Protein AF-F5Y9A4-F1 (afdb_monomer_lite)

Foldseek 3Di:
DDDDPDDPVVVVVVVVVVVVVVVVVVVVCCVPQVVLLVVLVVVVVVLLVVCPDPLLVVLLVLLVCCCCPVVVVPLVCLLVSLLVQCCVLPVVLDDDPPPPDDPPDDRPPRPVSPGNVNSLVSVLVSLLVLLCQAPVDDPNRDDLVVCLVSDALVVLSSLSSSLSSLVSVVVVVVVPDDDDDPPDPPDPVSSSVSSVVVSVSRNPSD

Sequence (206 aa):
MGNMCYINVNALKNIFEILALIVSIAALIIACCIPHRVMVNQIYADLLSQYRSTEMGAAIFSVFQFYVNECKRNPALIAEKYKKRYKEEIKDKLPKSDAEENCGNEYQEINFQNTLHFKRRLIEQWYFHLATLRYDYKFMNLRARKLKEDFTYVESRLLLIIYYMGLAAKGLFEDSGDIDPPIDCGDTNGIEQKIYKLYEESVNWE

Radius of gyration: 27.24 Å; chains: 1; bounding box: 56×38×111 Å

Structure (mmCIF, N/CA/C/O backbone):
data_AF-F5Y9A4-F1
#
_entry.id   AF-F5Y9A4-F1
#
loop_
_atom_site.group_PDB
_atom_site.id
_atom_site.type_symbol
_atom_site.label_atom_id
_atom_site.label_alt_id
_atom_site.label_comp_id
_atom_site.label_asym_id
_atom_site.label_entity_id
_atom_site.label_seq_id
_atom_site.pdbx_PDB_ins_code
_atom_site.Cartn_x
_atom_site.Cartn_y
_atom_site.Cartn_z
_atom_site.occupancy
_atom_site.B_iso_or_equiv
_atom_site.auth_seq_id
_atom_site.auth_comp_id
_atom_site.auth_asym_id
_atom_site.auth_atom_id
_atom_site.pdbx_PDB_model_num
ATOM 1 N N . MET A 1 1 ? 35.178 -3.060 -72.179 1.00 40.28 1 MET A N 1
ATOM 2 C CA . MET A 1 1 ? 34.977 -1.678 -71.694 1.00 40.28 1 MET A CA 1
ATOM 3 C C . MET A 1 1 ? 34.180 -1.763 -70.407 1.00 40.28 1 MET A C 1
ATOM 5 O O . MET A 1 1 ? 33.033 -2.183 -70.448 1.00 40.28 1 MET A O 1
ATOM 9 N N . GLY A 1 2 ? 34.831 -1.537 -69.265 1.00 45.88 2 GLY A N 1
ATOM 10 C CA . GLY A 1 2 ? 34.201 -1.676 -67.952 1.00 45.88 2 GLY A CA 1
ATOM 11 C C . GLY A 1 2 ? 33.399 -0.427 -67.604 1.00 45.88 2 GLY A C 1
ATOM 12 O O . GLY A 1 2 ? 33.967 0.660 -67.543 1.00 45.88 2 GLY A O 1
ATOM 13 N N . ASN A 1 3 ? 32.096 -0.586 -67.374 1.00 44.09 3 ASN A N 1
ATOM 14 C CA . ASN A 1 3 ? 31.252 0.460 -66.805 1.00 44.09 3 ASN A CA 1
ATOM 15 C C . ASN A 1 3 ? 31.627 0.640 -65.331 1.00 44.09 3 ASN A C 1
ATOM 17 O O . ASN A 1 3 ? 31.211 -0.136 -64.473 1.00 44.09 3 ASN A O 1
ATOM 21 N N . MET A 1 4 ? 32.450 1.647 -65.044 1.00 50.81 4 MET A N 1
ATOM 22 C CA . MET A 1 4 ? 32.781 2.030 -63.678 1.00 50.81 4 MET A CA 1
ATOM 23 C C . MET A 1 4 ? 31.607 2.849 -63.124 1.00 50.81 4 MET A C 1
ATOM 25 O O . MET A 1 4 ? 31.356 3.978 -63.543 1.00 50.81 4 MET A O 1
ATOM 29 N N . CYS A 1 5 ? 30.831 2.231 -62.236 1.00 55.59 5 CYS A N 1
ATOM 30 C CA . CYS A 1 5 ? 29.685 2.850 -61.584 1.00 55.59 5 CYS A CA 1
ATOM 31 C C . CYS A 1 5 ? 30.196 3.938 -60.625 1.00 55.59 5 CYS A C 1
ATOM 33 O O . CYS A 1 5 ? 30.733 3.626 -59.563 1.00 55.59 5 CYS A O 1
ATOM 35 N N . TYR A 1 6 ? 30.075 5.213 -61.007 1.00 59.00 6 TYR A N 1
ATOM 36 C CA . TYR A 1 6 ? 30.421 6.337 -60.136 1.00 59.00 6 TYR A CA 1
ATOM 37 C C . TYR A 1 6 ? 29.425 6.403 -58.979 1.00 59.00 6 TYR A C 1
ATOM 39 O O . TYR A 1 6 ? 28.299 6.881 -59.113 1.00 59.00 6 TYR A O 1
ATOM 47 N N . ILE A 1 7 ? 29.847 5.902 -57.826 1.00 62.88 7 ILE A N 1
ATOM 48 C CA . ILE A 1 7 ? 29.125 6.076 -56.576 1.00 62.88 7 ILE A CA 1
ATOM 49 C C . ILE A 1 7 ? 29.221 7.558 -56.186 1.00 62.88 7 ILE A C 1
ATOM 51 O O . ILE A 1 7 ? 30.314 8.097 -56.012 1.00 62.88 7 ILE A O 1
ATOM 55 N N . ASN A 1 8 ? 28.076 8.231 -56.059 1.00 72.69 8 ASN A N 1
ATOM 56 C CA . ASN A 1 8 ? 28.017 9.632 -55.650 1.00 72.69 8 ASN A CA 1
ATOM 57 C C . ASN A 1 8 ? 28.415 9.760 -54.167 1.00 72.69 8 ASN A C 1
ATOM 59 O O . ASN A 1 8 ? 27.609 9.526 -53.266 1.00 72.69 8 ASN A O 1
ATOM 63 N N . VAL A 1 9 ? 29.674 10.127 -53.926 1.00 72.69 9 VAL A N 1
ATOM 64 C CA . VAL A 1 9 ? 30.290 10.258 -52.593 1.00 72.69 9 VAL A CA 1
ATOM 65 C C . VAL A 1 9 ? 29.496 11.200 -51.676 1.00 72.69 9 VAL A C 1
ATOM 67 O O . VAL A 1 9 ? 29.386 10.944 -50.478 1.00 72.69 9 VAL A O 1
ATOM 70 N N . ASN A 1 10 ? 28.859 12.235 -52.234 1.00 75.44 10 ASN A N 1
ATOM 71 C CA . ASN A 1 10 ? 28.034 13.173 -51.468 1.00 75.44 10 ASN A CA 1
ATOM 72 C C . ASN A 1 10 ? 26.726 12.530 -50.980 1.00 75.44 10 ASN A C 1
ATOM 74 O O . ASN A 1 10 ? 26.292 12.792 -49.862 1.00 75.44 10 ASN A O 1
ATOM 78 N N . ALA A 1 11 ? 26.122 11.646 -51.780 1.00 76.12 11 ALA A N 1
ATOM 79 C CA . ALA A 1 11 ? 24.928 10.908 -51.370 1.00 76.12 11 ALA A CA 1
ATOM 80 C C . ALA A 1 11 ? 25.240 9.923 -50.230 1.00 76.12 11 ALA A C 1
ATOM 82 O O . ALA A 1 11 ? 24.472 9.824 -49.278 1.00 76.12 11 ALA A O 1
ATOM 83 N N . LEU A 1 12 ? 26.398 9.252 -50.278 1.00 79.88 12 LEU A N 1
ATOM 84 C CA . LEU A 1 12 ? 26.858 8.386 -49.185 1.00 79.88 12 LEU A CA 1
ATOM 85 C C . LEU A 1 12 ? 27.151 9.160 -47.902 1.00 79.88 12 LEU A C 1
ATOM 87 O O . LEU A 1 12 ? 26.762 8.709 -46.828 1.00 79.88 12 LEU A O 1
ATOM 91 N N . LYS A 1 13 ? 27.794 10.328 -48.003 1.00 83.00 13 LYS A N 1
ATOM 92 C CA . LYS A 1 13 ? 28.058 11.189 -46.845 1.00 83.00 13 LYS A CA 1
ATOM 93 C C . LYS A 1 13 ? 26.757 11.605 -46.148 1.00 83.00 13 LYS A C 1
ATOM 95 O O . LYS A 1 13 ? 26.645 11.431 -44.939 1.00 83.00 13 LYS A O 1
ATOM 100 N N . ASN A 1 14 ? 25.750 12.029 -46.914 1.00 87.69 14 ASN A N 1
ATOM 101 C CA . ASN A 1 14 ? 24.434 12.380 -46.372 1.00 87.69 14 ASN A CA 1
ATOM 102 C C . ASN A 1 14 ? 23.749 11.182 -45.686 1.00 87.69 14 ASN A C 1
ATOM 104 O O . ASN A 1 14 ? 23.132 11.343 -44.637 1.00 87.69 14 ASN A O 1
ATOM 108 N N . ILE A 1 15 ? 23.878 9.969 -46.239 1.00 88.50 15 ILE A N 1
ATOM 109 C CA . ILE A 1 15 ? 23.344 8.747 -45.612 1.00 88.50 15 ILE A CA 1
ATOM 110 C C . ILE A 1 15 ? 24.045 8.468 -44.275 1.00 88.50 15 ILE A C 1
ATOM 112 O O . ILE A 1 15 ? 23.371 8.180 -43.286 1.00 88.50 15 ILE A O 1
ATOM 116 N N . PHE A 1 16 ? 25.375 8.579 -44.214 1.00 90.06 16 PHE A N 1
ATOM 117 C CA . PHE A 1 16 ? 26.121 8.389 -42.967 1.00 90.06 16 PHE A CA 1
ATOM 118 C C . PHE A 1 16 ? 25.775 9.439 -41.908 1.00 90.06 16 PHE A C 1
ATOM 120 O O . PHE A 1 16 ? 25.641 9.085 -40.740 1.00 90.06 16 PHE A O 1
ATOM 127 N N . GLU A 1 17 ? 25.581 10.699 -42.297 1.00 90.69 17 GLU A N 1
ATOM 128 C CA . GLU A 1 17 ? 25.162 11.769 -41.384 1.00 90.69 17 GLU A CA 1
ATOM 129 C C . GLU A 1 17 ? 23.763 11.510 -40.808 1.00 90.69 17 GLU A C 1
ATOM 131 O O . GLU A 1 17 ? 23.561 11.627 -39.598 1.00 90.69 17 GLU A O 1
ATOM 136 N N . ILE A 1 18 ? 22.814 11.070 -41.641 1.00 92.06 18 ILE A N 1
ATOM 137 C CA . ILE A 1 18 ? 21.469 10.685 -41.189 1.00 92.06 18 ILE A CA 1
ATOM 138 C C . ILE A 1 18 ? 21.538 9.485 -40.235 1.00 92.06 18 ILE A C 1
ATOM 140 O O . ILE A 1 18 ? 20.900 9.499 -39.182 1.00 92.06 18 ILE A O 1
ATOM 144 N N . LEU A 1 19 ? 22.331 8.458 -40.556 1.00 92.19 19 LEU A N 1
ATOM 145 C CA . LEU A 1 19 ? 22.512 7.296 -39.679 1.00 92.19 19 LEU A CA 1
ATOM 146 C C . LEU A 1 19 ? 23.154 7.687 -38.342 1.00 92.19 19 LEU A C 1
ATOM 148 O O . LEU A 1 19 ? 22.684 7.252 -37.292 1.00 92.19 19 LEU A O 1
ATOM 152 N N . ALA A 1 20 ? 24.183 8.537 -38.361 1.00 92.25 20 ALA A N 1
ATOM 153 C CA . ALA A 1 20 ? 24.837 9.035 -37.154 1.00 92.25 20 ALA A CA 1
ATOM 154 C C . ALA A 1 20 ? 23.870 9.839 -36.273 1.00 92.25 20 ALA A C 1
ATOM 156 O O . ALA A 1 20 ? 23.873 9.679 -35.049 1.00 92.25 20 ALA A O 1
ATOM 157 N N . LEU A 1 21 ? 22.999 10.648 -36.882 1.00 93.69 21 LEU A N 1
ATOM 158 C CA . LEU A 1 21 ? 21.948 11.373 -36.174 1.00 93.69 21 LEU A CA 1
ATOM 159 C C . LEU A 1 21 ? 20.946 10.411 -35.519 1.00 93.69 21 LEU A C 1
ATOM 161 O O . LEU A 1 21 ? 20.657 10.552 -34.332 1.00 93.69 21 LEU A O 1
ATOM 165 N N . ILE A 1 22 ? 20.463 9.401 -36.251 1.00 94.00 22 ILE A N 1
ATOM 166 C CA . ILE A 1 22 ? 19.529 8.392 -35.720 1.00 94.00 22 ILE A CA 1
ATOM 167 C C . ILE A 1 22 ? 20.152 7.642 -34.538 1.00 94.00 22 ILE A C 1
ATOM 169 O O . ILE A 1 22 ? 19.513 7.499 -33.495 1.00 94.00 22 ILE A O 1
ATOM 173 N N . VAL A 1 23 ? 21.406 7.198 -34.670 1.00 93.88 23 VAL A N 1
ATOM 174 C CA . VAL A 1 23 ? 22.124 6.495 -33.596 1.00 93.88 23 VAL A CA 1
ATOM 175 C C . VAL A 1 23 ? 22.317 7.403 -32.382 1.00 93.88 23 VAL A C 1
ATOM 177 O O . VAL A 1 23 ? 22.120 6.953 -31.257 1.00 93.88 23 VAL A O 1
ATOM 180 N N . SER A 1 24 ? 22.632 8.683 -32.587 1.00 92.75 24 SER A N 1
ATOM 181 C CA . SER A 1 24 ? 22.802 9.651 -31.496 1.00 92.75 24 SER A CA 1
ATOM 182 C C . SER A 1 24 ? 21.494 9.905 -30.742 1.00 92.75 24 SER A C 1
ATOM 184 O O . SER A 1 24 ? 21.481 9.920 -29.511 1.00 92.75 24 SER A O 1
ATOM 186 N N . ILE A 1 25 ? 20.372 10.035 -31.460 1.00 93.06 25 ILE A N 1
ATOM 187 C CA . ILE A 1 25 ? 19.038 10.166 -30.855 1.00 93.06 25 ILE A CA 1
ATOM 188 C C . ILE A 1 25 ? 18.680 8.893 -30.077 1.00 93.06 25 ILE A C 1
ATOM 190 O O . ILE A 1 25 ? 18.225 8.978 -28.936 1.00 93.06 25 ILE A O 1
ATOM 194 N N . ALA A 1 26 ? 18.924 7.712 -30.651 1.00 91.75 26 ALA A N 1
ATOM 195 C CA . ALA A 1 26 ? 18.679 6.443 -29.972 1.00 91.75 26 ALA A CA 1
ATOM 196 C C . ALA A 1 26 ? 19.531 6.305 -28.699 1.00 91.75 26 ALA A C 1
ATOM 198 O O . ALA A 1 26 ? 19.008 5.927 -27.651 1.00 91.75 26 ALA A O 1
ATOM 199 N N . ALA A 1 27 ? 20.814 6.669 -28.759 1.00 92.38 27 ALA A N 1
ATOM 200 C CA . ALA A 1 27 ? 21.716 6.653 -27.612 1.00 92.38 27 ALA A CA 1
ATOM 201 C C . ALA A 1 27 ? 21.248 7.604 -26.501 1.00 92.38 27 ALA A C 1
ATOM 203 O O . ALA A 1 27 ? 21.262 7.219 -25.333 1.00 92.38 27 ALA A O 1
ATOM 204 N N . LEU A 1 28 ? 20.765 8.801 -26.850 1.00 91.50 28 LEU A N 1
ATOM 205 C CA . LEU A 1 28 ? 20.208 9.754 -25.887 1.00 91.50 28 LEU A CA 1
ATOM 206 C C . LEU A 1 28 ? 18.944 9.206 -25.208 1.00 91.50 28 LEU A C 1
ATOM 208 O O . LEU A 1 28 ? 18.825 9.265 -23.985 1.00 91.50 28 LEU A O 1
ATOM 212 N N . ILE A 1 29 ? 18.023 8.616 -25.980 1.00 89.00 29 ILE A N 1
ATOM 213 C CA . ILE A 1 29 ? 16.813 7.981 -25.433 1.00 89.00 29 ILE A CA 1
ATOM 214 C C . ILE A 1 29 ? 17.197 6.854 -24.469 1.00 89.00 29 ILE A C 1
ATOM 216 O O . ILE A 1 29 ? 16.668 6.783 -23.363 1.00 89.00 29 ILE A O 1
ATOM 220 N N . ILE A 1 30 ? 18.140 5.994 -24.856 1.00 89.50 30 ILE A N 1
ATOM 221 C CA . ILE A 1 30 ? 18.639 4.899 -24.016 1.00 89.50 30 ILE A CA 1
ATOM 222 C C . ILE A 1 30 ? 19.259 5.448 -22.723 1.00 89.50 30 ILE A C 1
ATOM 224 O O . ILE A 1 30 ? 18.913 4.979 -21.635 1.00 89.50 30 ILE A O 1
ATOM 228 N N . ALA A 1 31 ? 20.117 6.465 -22.830 1.00 89.12 31 ALA A N 1
ATOM 229 C CA . ALA A 1 31 ? 20.800 7.084 -21.700 1.00 89.12 31 ALA A CA 1
ATOM 230 C C . ALA A 1 31 ? 19.831 7.738 -20.702 1.00 89.12 31 ALA A C 1
ATOM 232 O O . ALA A 1 31 ? 20.086 7.698 -19.503 1.00 89.12 31 ALA A O 1
ATOM 233 N N . CYS A 1 32 ? 18.704 8.290 -21.159 1.00 85.38 32 CYS A N 1
ATOM 234 C CA . CYS A 1 32 ? 17.692 8.861 -20.268 1.00 85.38 32 CYS A CA 1
ATOM 235 C C . CYS A 1 32 ? 16.712 7.807 -19.721 1.00 85.38 32 CYS A C 1
ATOM 237 O O . CYS A 1 32 ? 16.367 7.828 -18.539 1.00 85.38 32 CYS A O 1
ATOM 239 N N . CYS A 1 33 ? 16.245 6.875 -20.557 1.00 86.81 33 CYS A N 1
ATOM 240 C CA . CYS A 1 33 ? 15.178 5.948 -20.182 1.00 86.81 33 CYS A CA 1
ATOM 241 C C . CYS A 1 33 ? 15.657 4.777 -19.315 1.00 86.81 33 CYS A C 1
ATOM 243 O O . CYS A 1 33 ? 14.910 4.338 -18.436 1.00 86.81 33 CYS A O 1
ATOM 245 N N . ILE A 1 34 ? 16.868 4.250 -19.541 1.00 86.62 34 ILE A N 1
ATOM 246 C CA . ILE A 1 34 ? 17.368 3.095 -18.779 1.00 86.62 34 ILE A CA 1
ATOM 247 C C . ILE A 1 34 ? 17.569 3.435 -17.295 1.00 86.62 34 ILE A C 1
ATOM 249 O O . ILE A 1 34 ? 16.998 2.717 -16.472 1.00 86.62 34 ILE A O 1
ATOM 253 N N . PRO A 1 35 ? 18.294 4.505 -16.907 1.00 88.75 35 PRO A N 1
ATOM 254 C CA . PRO A 1 35 ? 18.516 4.807 -15.492 1.00 88.75 35 PRO A CA 1
ATOM 255 C C . PRO A 1 35 ? 17.210 5.025 -14.732 1.00 88.75 35 PRO A C 1
ATOM 257 O O . PRO A 1 35 ? 17.029 4.497 -13.640 1.00 88.75 35 PRO A O 1
ATOM 260 N N . HIS A 1 36 ? 16.247 5.715 -15.343 1.00 87.25 36 HIS A N 1
ATOM 261 C CA . HIS A 1 36 ? 14.946 5.937 -14.723 1.00 87.25 36 HIS A CA 1
ATOM 262 C C . HIS A 1 36 ? 14.149 4.630 -14.562 1.00 87.25 36 HIS A C 1
ATOM 264 O O . HIS A 1 36 ? 13.482 4.424 -13.548 1.00 87.25 36 HIS A O 1
ATOM 270 N N . ARG A 1 37 ? 14.213 3.713 -15.536 1.00 87.38 37 ARG A N 1
ATOM 271 C CA . ARG A 1 37 ? 13.616 2.370 -15.416 1.00 87.38 37 ARG A CA 1
ATOM 272 C C . ARG A 1 37 ? 14.272 1.553 -14.305 1.00 87.38 37 ARG A C 1
ATOM 274 O O . ARG A 1 37 ? 13.570 0.837 -13.593 1.00 87.38 37 ARG A O 1
ATOM 281 N N . VAL A 1 38 ? 15.593 1.646 -14.164 1.00 89.50 38 VAL A N 1
ATOM 282 C CA . VAL A 1 38 ? 16.339 0.997 -13.077 1.00 89.50 38 VAL A CA 1
ATOM 283 C C . VAL A 1 38 ? 15.901 1.566 -11.731 1.00 89.50 38 VAL A C 1
ATOM 285 O O . VAL A 1 38 ? 15.513 0.791 -10.863 1.00 89.50 38 VAL A O 1
ATOM 288 N N . MET A 1 39 ? 15.839 2.892 -11.600 1.00 90.94 39 MET A N 1
ATOM 289 C CA . MET A 1 39 ? 15.388 3.578 -10.388 1.00 90.94 39 MET A CA 1
ATOM 290 C C . MET A 1 39 ? 13.972 3.149 -9.976 1.00 90.94 39 MET A C 1
ATOM 292 O O . MET A 1 39 ? 13.762 2.746 -8.839 1.00 90.94 39 MET A O 1
ATOM 296 N N . VAL A 1 40 ? 13.001 3.145 -10.898 1.00 90.94 40 VAL A N 1
ATOM 297 C CA . VAL A 1 40 ? 11.622 2.701 -10.597 1.00 90.94 40 VAL A CA 1
ATOM 298 C C . VAL A 1 40 ? 11.585 1.242 -10.138 1.00 90.94 40 VAL A C 1
ATOM 300 O O . VAL A 1 40 ? 10.849 0.901 -9.215 1.00 90.94 40 VAL A O 1
ATOM 303 N N . ASN A 1 41 ? 12.390 0.370 -10.751 1.00 90.94 41 ASN A N 1
ATOM 304 C CA . ASN A 1 41 ? 12.479 -1.029 -10.338 1.00 90.94 41 ASN A CA 1
ATOM 305 C C . ASN A 1 41 ? 13.145 -1.208 -8.969 1.00 90.94 41 ASN A C 1
ATOM 307 O O . ASN A 1 41 ? 12.731 -2.106 -8.241 1.00 90.94 41 ASN A O 1
ATOM 311 N N . GLN A 1 42 ? 14.144 -0.387 -8.634 1.00 93.19 42 GLN A N 1
ATOM 312 C CA . GLN A 1 42 ? 14.795 -0.382 -7.322 1.00 93.19 42 GLN A CA 1
ATOM 313 C C . GLN A 1 42 ? 13.819 0.072 -6.237 1.00 93.19 42 GLN A C 1
ATOM 315 O O . GLN A 1 42 ? 13.595 -0.671 -5.291 1.00 93.19 42 GLN A O 1
ATOM 320 N N . ILE A 1 43 ? 13.135 1.205 -6.439 1.00 93.56 43 ILE A N 1
ATOM 321 C CA . ILE A 1 43 ? 12.115 1.690 -5.496 1.00 93.56 43 ILE A CA 1
ATOM 322 C C . ILE A 1 43 ? 11.008 0.639 -5.323 1.00 93.56 43 ILE A C 1
ATOM 324 O O . ILE A 1 43 ? 10.557 0.385 -4.211 1.00 93.56 43 ILE A O 1
ATOM 328 N N . TYR A 1 44 ? 10.582 -0.018 -6.407 1.00 95.12 44 TYR A N 1
ATOM 329 C CA . TYR A 1 44 ? 9.606 -1.104 -6.317 1.00 95.12 44 TYR A CA 1
ATOM 330 C C . TYR A 1 44 ? 10.122 -2.310 -5.518 1.00 95.12 44 TYR A C 1
ATOM 332 O O . TYR A 1 44 ? 9.373 -2.878 -4.728 1.00 95.12 44 TYR A O 1
ATOM 340 N N . ALA A 1 45 ? 11.383 -2.705 -5.703 1.00 94.81 45 ALA A N 1
ATOM 341 C CA . ALA A 1 45 ? 11.982 -3.793 -4.933 1.00 94.81 45 ALA A CA 1
ATOM 342 C C . ALA A 1 45 ? 12.057 -3.448 -3.436 1.00 94.81 45 ALA A C 1
ATOM 344 O O . ALA A 1 45 ? 11.735 -4.293 -2.600 1.00 94.81 45 ALA A O 1
ATOM 345 N N . ASP A 1 46 ? 12.389 -2.200 -3.104 1.00 95.94 46 ASP A N 1
ATOM 346 C CA . ASP A 1 46 ? 12.397 -1.710 -1.724 1.00 95.94 46 ASP A CA 1
ATOM 347 C C . ASP A 1 46 ? 10.987 -1.700 -1.124 1.00 95.94 46 ASP A C 1
ATOM 349 O O . ASP A 1 46 ? 10.791 -2.171 -0.003 1.00 95.94 46 ASP A O 1
ATOM 353 N N . LEU A 1 47 ? 9.977 -1.250 -1.879 1.00 95.50 47 LEU A N 1
ATOM 354 C CA . LEU A 1 47 ? 8.575 -1.335 -1.459 1.00 95.50 47 LEU A CA 1
ATOM 355 C C . LEU A 1 47 ? 8.152 -2.786 -1.218 1.00 95.50 47 LEU A C 1
ATOM 357 O O . LEU A 1 47 ? 7.507 -3.070 -0.212 1.00 95.50 47 LEU A O 1
ATOM 361 N N . LEU A 1 48 ? 8.524 -3.716 -2.095 1.00 95.69 48 LEU A N 1
ATOM 362 C CA . LEU A 1 48 ? 8.195 -5.130 -1.926 1.00 95.69 48 LEU A CA 1
ATOM 363 C C . LEU A 1 48 ? 8.877 -5.730 -0.686 1.00 95.69 48 LEU A C 1
ATOM 365 O O . LEU A 1 48 ? 8.268 -6.522 0.032 1.00 95.69 48 LEU A O 1
ATOM 369 N N . SER A 1 49 ? 10.114 -5.320 -0.398 1.00 96.12 49 SER A N 1
ATOM 370 C CA . SER A 1 49 ? 10.821 -5.682 0.835 1.00 96.12 49 SER A CA 1
ATOM 371 C C . SER A 1 49 ? 10.090 -5.161 2.078 1.00 96.12 49 SER A C 1
ATOM 373 O O . SER A 1 49 ? 9.824 -5.927 3.005 1.00 96.12 49 SER A O 1
ATOM 375 N N . GLN A 1 50 ? 9.664 -3.892 2.068 1.00 95.56 50 GLN A N 1
ATOM 3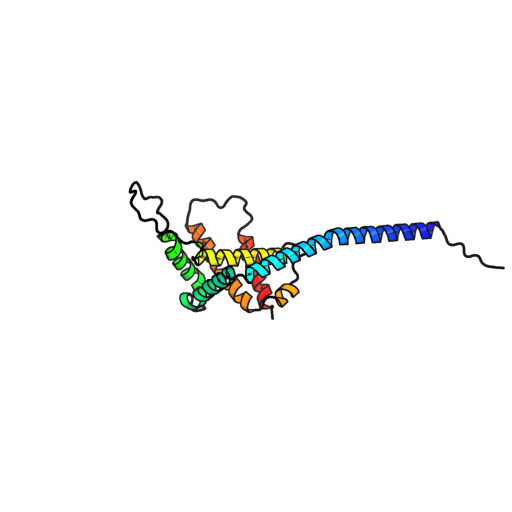76 C CA . GLN A 1 50 ? 8.854 -3.309 3.145 1.00 95.56 50 GLN A CA 1
ATOM 377 C C . GLN A 1 50 ? 7.521 -4.044 3.320 1.00 95.56 50 GLN A C 1
ATOM 379 O O . GLN A 1 50 ? 7.119 -4.317 4.449 1.00 95.56 50 GLN A O 1
ATOM 384 N N . TYR A 1 51 ? 6.859 -4.417 2.220 1.00 95.44 51 TYR A N 1
ATOM 385 C CA . TYR A 1 51 ? 5.594 -5.152 2.255 1.00 95.44 51 TYR A CA 1
ATOM 386 C C . TYR A 1 51 ? 5.725 -6.508 2.955 1.00 95.44 51 TYR A C 1
ATOM 388 O O . TYR A 1 51 ? 4.847 -6.923 3.705 1.00 95.44 51 TYR A O 1
ATOM 396 N N . ARG A 1 52 ? 6.860 -7.180 2.737 1.00 94.12 52 ARG A N 1
ATOM 397 C CA . ARG A 1 52 ? 7.191 -8.488 3.319 1.00 94.12 52 ARG A CA 1
ATOM 398 C C . ARG A 1 52 ? 7.778 -8.401 4.731 1.00 94.12 52 ARG A C 1
ATOM 400 O O . ARG A 1 52 ? 8.099 -9.434 5.314 1.00 94.12 52 ARG A O 1
ATOM 407 N N . SER A 1 53 ? 7.938 -7.199 5.283 1.00 96.88 53 SER A N 1
ATOM 408 C CA . SER A 1 53 ? 8.452 -7.017 6.639 1.00 96.88 53 SER A CA 1
ATOM 409 C C . SER A 1 53 ? 7.458 -7.499 7.702 1.00 96.88 53 SER A C 1
ATOM 411 O O . SER A 1 53 ? 6.239 -7.472 7.513 1.00 96.88 53 SER A O 1
ATOM 413 N N . THR A 1 54 ? 7.979 -7.896 8.866 1.00 95.31 54 THR A N 1
ATOM 414 C CA . THR A 1 54 ? 7.161 -8.305 10.020 1.00 95.31 54 THR A CA 1
ATOM 415 C C . THR A 1 54 ? 6.227 -7.187 10.486 1.00 95.31 54 THR A C 1
ATOM 417 O O . THR A 1 54 ? 5.088 -7.456 10.861 1.00 95.31 54 THR A O 1
ATOM 420 N N . GLU A 1 55 ? 6.688 -5.935 10.438 1.00 94.19 55 GLU A N 1
ATOM 421 C CA . GLU A 1 55 ? 5.897 -4.765 10.828 1.00 94.19 55 GLU A CA 1
ATOM 422 C C . GLU A 1 55 ? 4.686 -4.578 9.907 1.00 94.19 55 GLU A C 1
ATOM 424 O O . GLU A 1 55 ? 3.555 -4.466 10.387 1.00 94.19 55 GLU A O 1
ATOM 429 N N . MET A 1 56 ? 4.895 -4.635 8.586 1.00 96.19 56 MET A N 1
ATOM 430 C CA . MET A 1 56 ? 3.795 -4.550 7.627 1.00 96.19 56 MET A CA 1
ATOM 431 C C . MET A 1 56 ? 2.837 -5.737 7.770 1.00 96.19 56 MET A C 1
ATOM 433 O O . MET A 1 56 ? 1.622 -5.542 7.800 1.00 96.19 56 MET A O 1
ATOM 437 N N . GLY A 1 57 ? 3.356 -6.958 7.931 1.00 95.19 57 GLY A N 1
ATOM 438 C CA . GLY A 1 57 ? 2.532 -8.146 8.166 1.00 95.19 57 GLY A CA 1
ATOM 439 C C . GLY A 1 57 ? 1.636 -8.005 9.403 1.00 95.19 57 GLY A C 1
ATOM 440 O O . GLY A 1 57 ? 0.438 -8.289 9.342 1.00 95.19 57 GLY A O 1
ATOM 441 N N . ALA A 1 58 ? 2.182 -7.489 10.508 1.00 95.56 58 ALA A N 1
ATOM 442 C CA . ALA A 1 58 ? 1.425 -7.213 11.727 1.00 95.56 58 ALA A CA 1
ATOM 443 C C . ALA A 1 58 ? 0.373 -6.108 11.528 1.00 95.56 58 ALA A C 1
ATOM 445 O O . ALA A 1 58 ? -0.752 -6.225 12.027 1.00 95.56 58 ALA A O 1
ATOM 446 N N . ALA A 1 59 ? 0.702 -5.055 10.774 1.00 96.62 59 ALA A N 1
ATOM 447 C CA . ALA A 1 59 ? -0.240 -3.993 10.437 1.00 96.62 59 ALA A CA 1
ATOM 448 C C . ALA A 1 59 ? -1.413 -4.524 9.599 1.00 96.62 59 ALA A C 1
ATOM 450 O O . ALA A 1 59 ? -2.574 -4.306 9.960 1.00 96.62 59 ALA A O 1
ATOM 451 N N . ILE A 1 60 ? -1.121 -5.271 8.527 1.00 96.69 60 ILE A N 1
ATOM 452 C CA . ILE A 1 60 ? -2.118 -5.884 7.637 1.00 96.69 60 ILE A CA 1
ATOM 453 C C . ILE A 1 60 ? -3.031 -6.813 8.433 1.00 96.69 60 ILE A C 1
ATOM 455 O O . ILE A 1 60 ? -4.256 -6.716 8.341 1.00 96.69 60 ILE A O 1
ATOM 459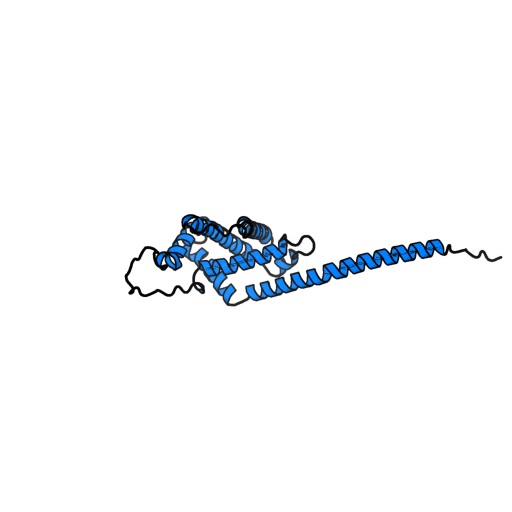 N N . PHE A 1 61 ? -2.447 -7.673 9.268 1.00 95.75 61 PHE A N 1
ATOM 460 C CA . PHE A 1 61 ? -3.207 -8.582 10.115 1.00 95.75 61 PHE A CA 1
ATOM 461 C C . PHE A 1 61 ? -4.141 -7.833 11.072 1.00 95.75 61 PHE A C 1
ATOM 463 O O . PHE A 1 61 ? -5.312 -8.186 11.183 1.00 95.75 61 PHE A O 1
ATOM 470 N N . SER A 1 62 ? -3.667 -6.760 11.710 1.00 96.00 62 SER A N 1
ATOM 471 C CA . SER A 1 62 ? -4.482 -5.933 12.607 1.00 96.00 62 SER A CA 1
ATOM 472 C C . SER A 1 62 ? -5.660 -5.270 11.884 1.00 96.00 62 SER A C 1
ATOM 474 O O . SER A 1 62 ? -6.760 -5.222 12.435 1.00 96.00 62 SER A O 1
ATOM 476 N N . VAL A 1 63 ? -5.457 -4.780 10.656 1.00 96.81 63 VAL A N 1
ATOM 477 C CA . VAL A 1 63 ? -6.529 -4.198 9.829 1.00 96.81 63 VAL A CA 1
ATOM 478 C C . VAL A 1 63 ? -7.546 -5.263 9.418 1.00 96.81 63 VAL A C 1
ATOM 480 O O . VAL A 1 63 ? -8.755 -5.037 9.517 1.00 96.81 63 VAL A O 1
ATOM 483 N N . PHE A 1 64 ? -7.089 -6.455 9.030 1.00 95.69 64 PHE A N 1
ATOM 484 C CA . PHE A 1 64 ? -7.989 -7.568 8.731 1.00 95.69 64 PHE A CA 1
ATOM 485 C C . PHE A 1 64 ? -8.763 -8.042 9.961 1.00 95.69 64 PHE A C 1
ATOM 487 O O . PHE A 1 64 ? -9.962 -8.295 9.855 1.00 95.69 64 PHE A O 1
ATOM 494 N N . GLN A 1 65 ? -8.126 -8.136 11.128 1.00 96.50 65 GLN A N 1
ATOM 495 C CA . GLN A 1 65 ? -8.809 -8.492 12.370 1.00 96.50 65 GLN A CA 1
ATOM 496 C C . GLN A 1 65 ? -9.880 -7.470 12.740 1.00 96.50 65 GLN A C 1
ATOM 498 O O . GLN A 1 65 ? -10.995 -7.866 13.067 1.00 96.50 65 GLN A O 1
ATOM 503 N N . PHE A 1 66 ? -9.583 -6.175 12.628 1.00 96.81 66 PHE A N 1
ATOM 504 C CA . PHE A 1 66 ? -10.577 -5.117 12.800 1.00 96.81 66 PHE A CA 1
ATOM 505 C C . PHE A 1 66 ? -11.770 -5.313 11.847 1.00 96.81 66 PHE A C 1
ATOM 507 O O . PHE A 1 66 ? -12.928 -5.332 12.272 1.00 96.81 66 PHE A O 1
ATOM 514 N N . TYR A 1 67 ? -11.504 -5.546 10.559 1.00 96.69 67 TYR A N 1
ATOM 515 C CA . TYR A 1 67 ? -12.562 -5.763 9.574 1.00 96.69 67 TYR A CA 1
ATOM 516 C C . TYR A 1 67 ? -13.409 -7.014 9.868 1.00 96.69 67 TYR A C 1
ATOM 518 O O . TYR A 1 67 ? -14.638 -6.995 9.762 1.00 96.69 67 TYR A O 1
ATOM 526 N N . VAL A 1 68 ? -12.773 -8.120 10.255 1.00 96.44 68 VAL A N 1
ATOM 527 C CA . VAL A 1 68 ? -13.464 -9.389 10.510 1.00 96.44 68 VAL A CA 1
ATOM 528 C C . VAL A 1 68 ? -14.231 -9.356 11.830 1.00 96.44 68 VAL A C 1
ATOM 530 O O . VAL A 1 68 ? -15.397 -9.745 11.851 1.00 96.44 68 VAL A O 1
ATOM 533 N N . ASN A 1 69 ? -13.608 -8.886 12.908 1.00 97.06 69 ASN A N 1
ATOM 534 C CA . ASN A 1 69 ? -14.143 -9.010 14.263 1.00 97.06 69 ASN A CA 1
ATOM 535 C C . ASN A 1 69 ? -15.061 -7.841 14.628 1.00 97.06 69 ASN A C 1
ATOM 537 O O . ASN A 1 69 ? -16.151 -8.053 15.157 1.00 97.06 69 ASN A O 1
ATOM 541 N N . GLU A 1 70 ? -14.651 -6.608 14.327 1.00 96.12 70 GLU A N 1
ATOM 542 C CA . GLU A 1 70 ? -15.388 -5.407 14.736 1.00 96.12 70 GLU A CA 1
ATOM 543 C C . GLU A 1 70 ? -16.402 -4.981 13.674 1.00 96.12 70 GLU A C 1
ATOM 545 O O . GLU A 1 70 ? -17.542 -4.640 14.003 1.00 96.12 70 GLU A O 1
ATOM 550 N N . CYS A 1 71 ? -16.022 -5.064 12.395 1.00 95.38 71 CYS A N 1
ATOM 551 C CA . CYS A 1 71 ? -16.910 -4.727 11.279 1.00 95.38 71 CYS A CA 1
ATOM 552 C C . CYS A 1 71 ? -17.732 -5.921 10.777 1.00 95.38 71 CYS A C 1
ATOM 554 O O . CYS A 1 71 ? -18.553 -5.748 9.880 1.00 95.38 71 CYS A O 1
ATOM 556 N N . LYS A 1 72 ? -17.528 -7.136 11.311 1.00 96.00 72 LYS A N 1
ATOM 557 C CA . LYS A 1 72 ? -18.235 -8.364 10.891 1.00 96.00 72 LYS A CA 1
ATOM 558 C C . LYS A 1 72 ? -18.196 -8.597 9.373 1.00 96.00 72 LYS A C 1
ATOM 560 O O . LYS A 1 72 ? -19.167 -9.072 8.789 1.00 96.00 72 LYS A O 1
ATOM 565 N N . ARG A 1 73 ? -17.076 -8.244 8.728 1.00 92.50 73 ARG A N 1
ATOM 566 C CA . ARG A 1 73 ? -16.886 -8.289 7.266 1.00 92.50 73 ARG A CA 1
ATOM 567 C C . ARG A 1 73 ? -17.898 -7.450 6.470 1.00 92.50 73 ARG A C 1
ATOM 569 O O . ARG A 1 73 ? -18.214 -7.792 5.333 1.00 92.50 73 ARG A O 1
ATOM 576 N N . ASN A 1 74 ? -18.411 -6.371 7.057 1.00 92.06 74 ASN A N 1
ATOM 577 C CA . ASN A 1 74 ? -19.310 -5.437 6.393 1.00 92.06 74 ASN A CA 1
ATOM 578 C C . ASN A 1 74 ? -18.603 -4.084 6.172 1.00 92.06 74 ASN A C 1
ATOM 580 O O . ASN A 1 74 ? -18.362 -3.369 7.150 1.00 92.06 74 ASN A O 1
ATOM 584 N N . PRO A 1 75 ? -18.302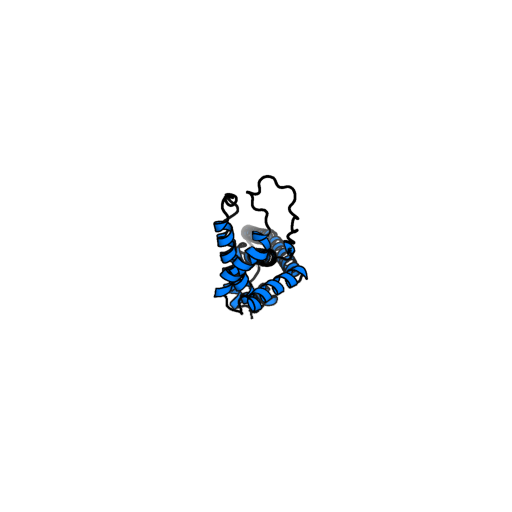 -3.697 4.916 1.00 90.06 75 PRO A N 1
ATOM 585 C CA . PRO A 1 75 ? -17.663 -2.418 4.606 1.00 90.06 75 PRO A CA 1
ATOM 586 C C . PRO A 1 75 ? -18.429 -1.196 5.122 1.00 90.06 75 PRO A C 1
ATOM 588 O O . PRO A 1 75 ? -17.809 -0.225 5.548 1.00 90.06 75 PRO A O 1
ATOM 591 N N . ALA A 1 76 ? -19.764 -1.258 5.176 1.00 92.88 76 ALA A N 1
ATOM 592 C CA . ALA A 1 76 ? -20.590 -0.154 5.666 1.00 92.88 76 ALA A CA 1
ATOM 593 C C . ALA A 1 76 ? -20.342 0.173 7.152 1.00 92.88 76 ALA A C 1
ATOM 595 O O . ALA A 1 76 ? -20.605 1.291 7.588 1.00 92.88 76 ALA A O 1
ATOM 596 N N . LEU A 1 77 ? -19.811 -0.779 7.931 1.00 93.44 77 LEU A N 1
ATOM 597 C CA . LEU A 1 77 ? -19.502 -0.588 9.351 1.00 93.44 77 LEU A CA 1
ATOM 598 C C . LEU A 1 77 ? -18.095 -0.031 9.598 1.00 93.44 77 LEU A C 1
ATOM 600 O O . LEU A 1 77 ? -17.810 0.389 10.719 1.00 93.44 77 LEU A O 1
ATOM 604 N N . ILE A 1 78 ? -17.223 -0.001 8.580 1.00 92.75 78 ILE A N 1
ATOM 605 C CA . ILE A 1 78 ? -15.821 0.419 8.732 1.00 92.75 78 ILE A CA 1
ATOM 606 C C . ILE A 1 78 ? -15.742 1.827 9.311 1.00 92.75 78 ILE A C 1
ATOM 608 O O . ILE A 1 78 ? -15.034 2.034 10.292 1.00 92.75 78 ILE A O 1
ATOM 612 N N . ALA A 1 79 ? -16.490 2.779 8.750 1.00 90.31 79 ALA A N 1
ATOM 613 C CA . ALA A 1 79 ? -16.406 4.171 9.173 1.00 90.31 79 ALA A CA 1
ATOM 614 C C . ALA A 1 79 ? -16.799 4.355 10.647 1.00 90.31 79 ALA A C 1
ATOM 616 O O . ALA A 1 79 ? -16.033 4.920 11.424 1.00 90.31 79 ALA A O 1
ATOM 617 N N . GLU A 1 80 ? -17.958 3.832 11.053 1.00 92.75 80 GLU A N 1
ATOM 618 C CA . GLU A 1 80 ? -18.440 3.924 12.436 1.00 92.75 80 GLU A CA 1
ATOM 619 C C . GLU A 1 80 ? -17.465 3.256 13.419 1.00 92.75 80 GLU A C 1
ATOM 621 O O . GLU A 1 80 ? -17.042 3.875 14.401 1.00 92.75 80 GLU A O 1
ATOM 626 N N . LYS A 1 81 ? -17.071 2.003 13.147 1.00 95.38 81 LYS A N 1
ATOM 627 C CA . LYS A 1 81 ? -16.204 1.227 14.045 1.00 95.38 81 LYS A CA 1
ATOM 628 C C . LYS A 1 81 ? -14.806 1.816 14.136 1.00 95.38 81 LYS A C 1
ATOM 630 O O . LYS A 1 81 ? -14.258 1.898 15.231 1.00 95.38 81 LYS A O 1
ATOM 635 N N . TYR A 1 82 ? -14.259 2.291 13.023 1.00 94.25 82 TYR A N 1
ATOM 636 C CA . TYR A 1 82 ? -12.938 2.903 13.000 1.00 94.25 82 TYR A CA 1
ATOM 637 C C . TYR A 1 82 ? -12.912 4.213 13.788 1.00 94.25 82 TYR A C 1
ATOM 639 O O . TYR A 1 82 ? -12.021 4.413 14.612 1.00 94.25 82 TYR A O 1
ATOM 647 N N . LYS A 1 83 ? -13.924 5.077 13.612 1.00 91.00 83 LYS A N 1
ATOM 648 C CA . LYS A 1 83 ? -14.059 6.313 14.398 1.00 91.00 83 LYS A CA 1
ATOM 649 C C . LYS A 1 83 ? -14.165 6.025 15.894 1.00 91.00 83 LYS A C 1
ATOM 651 O O . LYS A 1 83 ? -13.532 6.716 16.689 1.00 91.00 83 LYS A O 1
ATOM 656 N N . LYS A 1 84 ? -14.935 5.004 16.282 1.00 91.44 84 LYS A N 1
ATOM 657 C CA . LYS A 1 84 ? -15.027 4.559 17.679 1.00 91.44 84 LYS A CA 1
ATOM 658 C C . LYS A 1 84 ? -13.661 4.109 18.209 1.00 91.44 84 LYS A C 1
ATOM 660 O O . LYS A 1 84 ? -13.221 4.607 19.240 1.00 91.44 84 LYS A O 1
ATOM 665 N N . ARG A 1 85 ? -12.963 3.249 17.463 1.00 90.38 85 ARG A N 1
ATOM 666 C CA . ARG A 1 85 ? -11.646 2.725 17.840 1.00 90.38 85 ARG A CA 1
ATOM 667 C C . ARG A 1 85 ? -10.594 3.818 17.995 1.00 90.38 85 ARG A C 1
ATOM 669 O O . ARG A 1 85 ? -9.837 3.814 18.957 1.00 90.38 85 ARG A O 1
ATOM 676 N N . TYR A 1 86 ? -10.588 4.788 17.084 1.00 89.44 86 TYR A N 1
ATOM 677 C CA . TYR A 1 86 ? -9.708 5.951 17.160 1.00 89.44 86 TYR A CA 1
ATOM 678 C C . TYR A 1 86 ? -9.922 6.757 18.450 1.00 89.44 86 TYR A C 1
ATOM 680 O O . TYR A 1 86 ? -8.953 7.194 19.071 1.00 89.44 86 TYR A O 1
ATOM 688 N N . LYS A 1 87 ? -11.177 6.942 18.880 1.00 85.38 87 LYS A N 1
ATOM 689 C CA . LYS A 1 87 ? -11.473 7.660 20.127 1.00 85.38 87 LYS A CA 1
ATOM 690 C C . LYS A 1 87 ? -10.932 6.922 21.350 1.00 85.38 87 LYS A C 1
ATOM 692 O O . LYS A 1 87 ? -10.226 7.525 22.148 1.00 85.38 87 LYS A O 1
ATOM 697 N N . GLU A 1 88 ? -11.171 5.615 21.418 1.00 86.75 88 GLU A N 1
ATOM 698 C CA . GLU A 1 88 ? -10.725 4.751 22.520 1.00 86.75 88 GLU A CA 1
ATOM 699 C C . GLU A 1 88 ? -9.193 4.623 22.606 1.00 86.75 88 GLU A C 1
ATOM 701 O O . GLU A 1 88 ? -8.622 4.561 23.696 1.00 86.75 88 GLU A O 1
ATOM 706 N N . GLU A 1 89 ? -8.509 4.551 21.461 1.00 85.25 89 GLU A N 1
ATOM 707 C CA . GLU A 1 89 ? -7.059 4.334 21.409 1.00 85.25 89 GLU A CA 1
ATOM 708 C C . GLU A 1 89 ? -6.248 5.627 21.517 1.00 85.25 89 GLU A C 1
ATOM 710 O O . GLU A 1 89 ? -5.124 5.582 22.017 1.00 85.25 89 GLU A O 1
ATOM 715 N N . ILE A 1 90 ? -6.794 6.751 21.039 1.00 81.88 90 ILE A N 1
ATOM 716 C CA . ILE A 1 90 ? -6.069 8.019 20.891 1.00 81.88 90 ILE A CA 1
ATOM 717 C C . ILE A 1 90 ? -6.829 9.164 21.562 1.00 81.88 90 ILE A C 1
ATOM 719 O O . ILE A 1 90 ? -6.338 9.710 22.545 1.00 81.88 90 ILE A O 1
ATOM 723 N N . LYS A 1 91 ? -8.011 9.545 21.051 1.00 71.88 91 LYS A N 1
ATOM 724 C CA . LYS A 1 91 ? -8.655 10.827 21.413 1.00 71.88 91 LYS A CA 1
ATOM 725 C C . LYS A 1 91 ? -8.925 10.966 22.912 1.00 71.88 91 LYS A C 1
ATOM 727 O O . LYS A 1 91 ? -8.603 11.999 23.483 1.00 71.88 91 LYS A O 1
ATOM 732 N N . ASP A 1 92 ? -9.482 9.937 23.539 1.00 71.31 92 ASP A N 1
ATOM 733 C CA . ASP A 1 92 ? -9.878 9.984 24.952 1.00 71.31 92 ASP A CA 1
ATOM 734 C C . ASP A 1 92 ? -8.676 9.832 25.904 1.00 71.31 92 ASP A C 1
ATOM 736 O O . ASP A 1 92 ? -8.813 10.027 27.110 1.00 71.31 92 ASP A O 1
ATOM 740 N N . LYS A 1 93 ? -7.495 9.508 25.359 1.00 73.38 93 LYS A N 1
ATOM 741 C CA . LYS A 1 93 ? -6.216 9.432 26.078 1.00 73.38 93 LYS A CA 1
ATOM 742 C C . LYS A 1 93 ? -5.347 10.675 25.893 1.00 73.38 93 LYS A C 1
ATOM 744 O O . LYS A 1 93 ? -4.348 10.819 26.593 1.00 73.38 93 LYS A O 1
ATOM 749 N N . LEU A 1 94 ? -5.694 11.557 24.952 1.00 68.75 94 LEU A N 1
ATOM 750 C CA . LEU A 1 94 ? -5.014 12.836 24.784 1.00 68.75 94 LEU A CA 1
ATOM 751 C C . LEU A 1 94 ? -5.438 13.801 25.903 1.00 68.75 94 LEU A C 1
ATOM 753 O O . LEU A 1 94 ? -6.610 13.814 26.292 1.00 68.75 94 LEU A O 1
ATOM 757 N N . PRO A 1 95 ? -4.514 14.627 26.423 1.00 59.94 95 PRO A N 1
ATOM 758 C CA . PRO A 1 95 ? -4.869 15.651 27.393 1.00 59.94 95 PRO A CA 1
ATOM 759 C C . PRO A 1 95 ? -5.868 16.627 26.764 1.00 59.94 95 PRO A C 1
ATOM 761 O O . PRO A 1 95 ? -5.660 17.119 25.655 1.00 59.94 95 PRO A O 1
ATOM 764 N N . LYS A 1 96 ? -6.963 16.913 27.475 1.00 61.81 96 LYS A N 1
ATOM 765 C CA . LYS A 1 96 ? -7.855 18.017 27.108 1.00 61.81 96 LYS A CA 1
ATOM 766 C C . LYS A 1 96 ? -7.084 19.317 27.336 1.00 61.81 96 LYS A C 1
ATOM 768 O O . LYS A 1 96 ? -6.552 19.511 28.426 1.00 61.81 96 LYS A O 1
ATOM 773 N N . SER A 1 97 ? -7.023 20.177 26.322 1.00 54.09 97 SER A N 1
ATOM 774 C CA . SER A 1 97 ? -6.317 21.470 26.347 1.00 54.09 97 SER A CA 1
ATOM 775 C C . SER A 1 97 ? -6.763 22.404 27.474 1.00 54.09 97 SER A C 1
ATOM 777 O O . SER A 1 97 ? -6.040 23.332 27.813 1.00 54.09 97 SER A O 1
ATOM 779 N N . ASP A 1 98 ? -7.921 22.132 28.073 1.00 48.44 98 ASP A N 1
ATOM 780 C CA . ASP A 1 98 ? -8.589 23.023 29.020 1.00 48.44 98 ASP A CA 1
ATOM 781 C C . ASP A 1 98 ? -8.315 22.635 30.485 1.00 48.44 98 ASP A C 1
ATOM 783 O O . ASP A 1 98 ? -8.948 23.155 31.402 1.00 48.44 98 ASP A O 1
ATOM 787 N N . ALA A 1 99 ? -7.400 21.688 30.733 1.00 49.94 99 ALA A N 1
ATOM 788 C CA . ALA A 1 99 ? -6.977 21.335 32.084 1.00 49.94 99 ALA A CA 1
ATOM 789 C C . ALA A 1 99 ? -6.005 22.394 32.627 1.00 49.94 99 ALA A C 1
ATOM 791 O O . ALA A 1 99 ? -4.790 22.195 32.665 1.00 49.94 99 ALA A O 1
ATOM 792 N N . GLU A 1 100 ? -6.571 23.523 33.053 1.00 47.81 100 GLU A N 1
ATOM 793 C CA . GLU A 1 100 ? -5.938 24.430 34.002 1.00 47.81 100 GLU A CA 1
ATOM 794 C C . GLU A 1 100 ? -5.391 23.623 35.198 1.00 47.81 100 GLU A C 1
ATOM 796 O O . GLU A 1 100 ? -6.111 22.922 35.911 1.00 47.81 100 GLU A O 1
ATOM 801 N N . GLU A 1 101 ? -4.077 23.721 35.383 1.00 48.00 101 GLU A N 1
ATOM 802 C CA . GLU A 1 101 ? -3.449 23.838 36.700 1.00 48.00 101 GLU A CA 1
ATOM 803 C C . GLU A 1 101 ? -3.642 22.691 37.713 1.00 48.00 101 GLU A C 1
ATOM 805 O O . GLU A 1 101 ? -3.697 22.918 38.917 1.00 48.00 101 GLU A O 1
ATOM 810 N N . ASN A 1 102 ? -3.635 21.431 37.269 1.00 43.00 102 ASN A N 1
ATOM 811 C CA . ASN A 1 102 ? -3.353 20.308 38.173 1.00 43.00 102 ASN A CA 1
ATOM 812 C C . ASN A 1 102 ? -2.268 19.386 37.604 1.00 43.00 102 ASN A C 1
ATOM 814 O O . ASN A 1 102 ? -2.528 18.413 36.894 1.00 43.00 102 ASN A O 1
ATOM 818 N N . CYS A 1 103 ? -1.021 19.707 37.957 1.00 43.88 103 CYS A N 1
ATOM 819 C CA . CYS A 1 103 ? 0.181 18.896 37.752 1.00 43.88 103 CYS A CA 1
ATOM 820 C C . CYS A 1 103 ? 0.138 17.600 38.582 1.00 43.88 103 CYS A C 1
ATOM 822 O O . CYS A 1 103 ? 0.873 17.451 39.557 1.00 43.88 103 CYS A O 1
ATOM 824 N N . GLY A 1 104 ? -0.724 16.659 38.201 1.00 47.81 104 GLY A N 1
ATOM 825 C CA . GLY A 1 104 ? -0.836 15.364 38.874 1.00 47.81 104 GLY A CA 1
ATOM 826 C C . GLY A 1 104 ? -1.470 14.248 38.048 1.00 47.81 104 GLY A C 1
ATOM 827 O O . GLY A 1 104 ? -1.853 13.234 38.621 1.00 47.81 104 GLY A O 1
ATOM 828 N N . ASN A 1 105 ? -1.608 14.406 36.730 1.00 48.53 105 ASN A N 1
ATOM 829 C CA . ASN A 1 105 ? -2.249 13.385 35.905 1.00 48.53 105 ASN A CA 1
ATOM 830 C C . ASN A 1 105 ? -1.205 12.407 35.356 1.00 48.53 105 ASN A C 1
ATOM 832 O O . ASN A 1 105 ? -0.315 12.797 34.602 1.00 48.53 105 ASN A O 1
ATOM 836 N N . GLU A 1 106 ? -1.326 11.136 35.750 1.00 48.09 106 GLU A N 1
ATOM 837 C CA . GLU A 1 106 ? -0.644 10.004 35.121 1.00 48.09 106 GLU A CA 1
ATOM 838 C C . GLU A 1 106 ? -0.872 10.058 33.608 1.00 48.09 106 GLU A C 1
ATOM 840 O O . GLU A 1 106 ? -1.960 9.778 33.102 1.00 48.09 106 GLU A O 1
ATOM 845 N N . TYR A 1 107 ? 0.170 10.440 32.876 1.00 54.12 107 TYR A N 1
ATOM 846 C CA . TYR A 1 107 ? 0.194 10.329 31.431 1.00 54.12 107 TYR A CA 1
ATOM 847 C C . TYR A 1 107 ? 0.077 8.847 31.074 1.00 54.12 107 TYR A C 1
ATOM 849 O O . TYR A 1 107 ? 1.005 8.073 31.310 1.00 54.12 107 TYR A O 1
ATOM 857 N N . GLN A 1 108 ? -1.047 8.429 30.491 1.00 58.72 108 GLN A N 1
ATOM 858 C CA . GLN A 1 108 ? -1.064 7.151 29.791 1.00 58.72 108 GLN A CA 1
ATOM 859 C C . GLN A 1 108 ? -0.251 7.325 28.514 1.00 58.72 108 GLN A C 1
ATOM 861 O O . GLN A 1 108 ? -0.705 7.953 27.560 1.00 58.72 108 GLN A O 1
ATOM 866 N N . GLU A 1 109 ? 0.968 6.789 28.509 1.00 66.06 109 GLU A N 1
ATOM 867 C CA . GLU A 1 109 ? 1.818 6.751 27.326 1.00 66.06 109 GLU A CA 1
ATOM 868 C C . GLU A 1 109 ? 1.066 6.033 26.192 1.00 66.06 109 GLU A C 1
ATOM 870 O O . GLU A 1 109 ? 0.845 4.817 26.216 1.00 66.06 109 GLU A O 1
ATOM 875 N N . ILE A 1 110 ? 0.600 6.800 25.203 1.00 73.12 110 ILE A N 1
ATOM 876 C CA . ILE A 1 110 ? -0.056 6.238 24.026 1.00 73.12 110 ILE A CA 1
ATOM 877 C C . ILE A 1 110 ? 1.036 5.605 23.172 1.00 73.12 110 ILE A C 1
ATOM 879 O O . ILE A 1 110 ? 1.814 6.295 22.514 1.00 73.12 110 ILE A O 1
ATOM 883 N N . ASN A 1 111 ? 1.068 4.275 23.124 1.00 81.00 111 ASN A N 1
ATOM 884 C CA . ASN A 1 111 ? 1.892 3.576 22.149 1.00 81.00 111 ASN A CA 1
ATOM 885 C C . ASN A 1 111 ? 1.237 3.678 20.760 1.00 81.00 111 ASN A C 1
ATOM 887 O O . ASN A 1 111 ? 0.475 2.802 20.340 1.00 81.00 111 ASN A O 1
ATOM 891 N N . PHE A 1 112 ? 1.524 4.778 20.058 1.00 80.56 112 PHE A N 1
ATOM 892 C CA . PHE A 1 112 ? 0.944 5.090 18.752 1.00 80.56 112 PHE A CA 1
ATOM 893 C C . PHE A 1 112 ? 1.172 3.987 17.718 1.00 80.56 112 PHE A C 1
ATOM 895 O O . PHE A 1 112 ? 0.257 3.702 16.948 1.00 80.56 112 PHE A O 1
ATOM 902 N N . GLN A 1 113 ? 2.329 3.318 17.737 1.00 82.50 113 GLN A N 1
ATOM 903 C CA . GLN A 1 113 ? 2.663 2.247 16.788 1.00 82.50 113 GLN A CA 1
ATOM 904 C C . GLN A 1 113 ? 1.686 1.064 16.864 1.00 82.50 113 GLN A C 1
ATOM 906 O O . GLN A 1 113 ? 1.392 0.412 15.861 1.00 82.50 113 GLN A O 1
ATOM 911 N N . ASN A 1 114 ? 1.121 0.818 18.046 1.00 85.31 114 ASN A N 1
ATOM 912 C CA . ASN A 1 114 ? 0.181 -0.276 18.260 1.00 85.31 114 ASN A CA 1
ATOM 913 C C . ASN A 1 114 ? -1.262 0.062 17.869 1.00 85.31 114 ASN A C 1
ATOM 915 O O . ASN A 1 114 ? -2.073 -0.862 17.723 1.00 85.31 114 ASN A O 1
ATOM 919 N N . THR A 1 115 ? -1.575 1.343 17.660 1.00 90.62 115 THR A N 1
ATOM 920 C CA . THR A 1 115 ? -2.925 1.795 17.305 1.00 90.62 115 THR A CA 1
ATOM 921 C C . THR A 1 115 ? -3.327 1.331 15.909 1.00 90.62 115 THR A C 1
ATOM 923 O O . THR A 1 115 ? -2.510 1.230 14.986 1.00 90.62 115 THR A O 1
ATOM 926 N N . LEU A 1 116 ? -4.624 1.099 15.719 1.00 94.38 116 LEU A N 1
ATOM 927 C CA . LEU A 1 116 ? -5.176 0.774 14.407 1.00 94.38 116 LEU A CA 1
ATOM 928 C C . LEU A 1 116 ? -4.957 1.921 13.406 1.00 94.38 116 LEU A C 1
ATOM 930 O O . LEU A 1 116 ? -4.736 1.679 12.219 1.00 94.38 116 LEU A O 1
ATOM 934 N N . HIS A 1 117 ? -4.977 3.168 13.886 1.00 92.44 117 HIS A N 1
ATOM 935 C CA . HIS A 1 117 ? -4.763 4.356 13.064 1.00 92.44 117 HIS A CA 1
ATOM 936 C C . HIS A 1 117 ? -3.372 4.388 12.424 1.00 92.44 117 HIS A C 1
ATOM 938 O O . HIS A 1 117 ? -3.261 4.646 11.218 1.00 92.44 117 HIS A O 1
ATOM 944 N N . PHE A 1 118 ? -2.331 4.114 13.219 1.00 91.12 118 PHE A N 1
ATOM 945 C CA . PHE A 1 118 ? -0.946 4.061 12.752 1.00 91.12 118 PHE A CA 1
ATOM 946 C C . PHE A 1 118 ? -0.744 2.917 11.761 1.00 91.12 118 PHE A C 1
ATOM 948 O O . PHE A 1 118 ? -0.261 3.141 10.656 1.00 91.12 118 PHE A O 1
ATOM 955 N N . LYS A 1 119 ? -1.215 1.712 12.101 1.00 95.06 119 LYS A N 1
ATOM 956 C CA . LYS A 1 119 ? -1.133 0.537 11.218 1.00 95.06 119 LYS A CA 1
ATOM 957 C C . LYS A 1 119 ? -1.831 0.772 9.879 1.00 95.06 119 LYS A C 1
ATOM 959 O O . LYS A 1 119 ? -1.275 0.459 8.831 1.00 95.06 119 LYS A O 1
ATOM 964 N N . ARG A 1 120 ? -3.016 1.396 9.890 1.00 94.44 120 ARG A N 1
ATOM 965 C CA . ARG A 1 120 ? -3.693 1.830 8.660 1.00 94.44 120 ARG A CA 1
ATOM 966 C C . ARG A 1 120 ? -2.860 2.852 7.886 1.00 94.44 120 ARG A C 1
ATOM 968 O O . ARG A 1 120 ? -2.750 2.720 6.673 1.00 94.44 120 ARG A O 1
ATOM 975 N N . ARG A 1 121 ? -2.256 3.841 8.559 1.00 91.62 121 ARG A N 1
ATOM 976 C CA . ARG A 1 121 ? -1.439 4.875 7.898 1.00 91.62 121 ARG A CA 1
ATOM 977 C C . ARG A 1 121 ? -0.229 4.269 7.198 1.00 91.62 121 ARG A C 1
ATOM 979 O O . ARG A 1 121 ? 0.052 4.652 6.070 1.00 91.62 121 ARG A O 1
ATOM 986 N N . LEU A 1 122 ? 0.434 3.316 7.850 1.00 93.56 122 LEU A N 1
ATOM 987 C CA . LEU A 1 122 ? 1.573 2.586 7.301 1.00 93.56 122 LEU A CA 1
ATOM 988 C C . LEU A 1 122 ? 1.201 1.895 5.979 1.00 93.56 122 LEU A C 1
ATOM 990 O O . LEU A 1 122 ? 1.877 2.074 4.967 1.00 93.56 122 LEU A O 1
ATOM 994 N N . ILE A 1 123 ? 0.080 1.168 5.966 1.00 95.50 123 ILE A N 1
ATOM 995 C CA . ILE A 1 123 ? -0.412 0.464 4.772 1.00 95.50 123 ILE A CA 1
ATOM 996 C C . ILE A 1 123 ? -0.851 1.456 3.681 1.00 95.50 123 ILE A C 1
ATOM 998 O O . ILE A 1 123 ? -0.524 1.284 2.509 1.00 95.50 123 ILE A O 1
ATOM 1002 N N . GLU A 1 124 ? -1.576 2.512 4.054 1.00 93.44 124 GLU A N 1
ATOM 1003 C CA . GLU A 1 124 ? -2.052 3.561 3.145 1.00 93.44 124 GLU A CA 1
ATOM 1004 C C . GLU A 1 124 ? -0.893 4.278 2.440 1.00 93.44 124 GLU A C 1
ATOM 1006 O O . GLU A 1 124 ? -0.917 4.440 1.221 1.00 93.44 124 GLU A O 1
ATOM 1011 N N . GLN A 1 125 ? 0.149 4.658 3.185 1.00 92.19 125 GLN A N 1
ATOM 1012 C CA . GLN A 1 125 ? 1.354 5.281 2.632 1.00 92.19 125 GLN A CA 1
ATOM 1013 C C . GLN A 1 125 ? 2.087 4.342 1.675 1.00 92.19 125 GLN A C 1
ATOM 1015 O O . GLN A 1 125 ? 2.523 4.766 0.603 1.00 92.19 125 GLN A O 1
ATOM 1020 N N . TRP A 1 126 ? 2.177 3.059 2.026 1.00 95.12 126 TRP A N 1
ATOM 1021 C CA . TRP A 1 126 ? 2.783 2.060 1.156 1.00 95.12 126 TRP A CA 1
ATOM 1022 C C . TRP A 1 126 ? 2.027 1.934 -0.177 1.00 95.12 126 TRP A C 1
ATOM 1024 O O . TRP A 1 126 ? 2.633 2.041 -1.247 1.00 95.12 126 TRP A O 1
ATOM 1034 N N . TYR A 1 127 ? 0.695 1.805 -0.138 1.00 94.75 127 TYR A N 1
ATOM 1035 C CA . TYR A 1 127 ? -0.124 1.736 -1.354 1.00 94.75 127 TYR A CA 1
ATOM 1036 C C . TYR A 1 127 ? -0.113 3.041 -2.153 1.00 94.75 127 TYR A C 1
ATOM 1038 O O . TYR A 1 127 ? -0.151 3.005 -3.383 1.00 94.75 127 TYR A O 1
ATOM 1046 N N . PHE A 1 128 ? -0.014 4.193 -1.491 1.00 92.44 128 PHE A N 1
ATOM 1047 C CA . PHE A 1 128 ? 0.146 5.478 -2.162 1.00 92.44 128 PHE A CA 1
ATOM 1048 C C . PHE A 1 128 ? 1.461 5.558 -2.953 1.00 92.44 128 PHE A C 1
ATOM 1050 O O . PHE A 1 128 ? 1.460 5.993 -4.110 1.00 92.44 128 PHE A O 1
ATOM 1057 N N . HIS A 1 129 ? 2.578 5.103 -2.378 1.00 92.19 129 HIS A N 1
ATOM 1058 C CA . HIS A 1 129 ? 3.852 5.030 -3.097 1.00 92.19 129 HIS A CA 1
ATOM 1059 C C . HIS A 1 129 ? 3.783 4.046 -4.268 1.00 92.19 129 HIS A C 1
ATOM 1061 O O . HIS A 1 129 ? 4.228 4.375 -5.371 1.00 92.19 129 HIS A O 1
ATOM 1067 N N . LEU A 1 130 ? 3.148 2.887 -4.074 1.00 94.31 130 LEU A N 1
ATOM 1068 C CA . LEU A 1 130 ? 2.921 1.920 -5.147 1.00 94.31 130 LEU A CA 1
ATOM 1069 C C . LEU A 1 130 ? 2.105 2.525 -6.302 1.00 94.31 130 LEU A C 1
ATOM 1071 O O . LEU A 1 130 ? 2.496 2.426 -7.469 1.00 94.31 130 LEU A O 1
ATOM 1075 N N . ALA A 1 131 ? 0.999 3.199 -5.983 1.00 92.19 131 ALA A N 1
ATOM 1076 C CA . ALA A 1 131 ? 0.145 3.863 -6.961 1.00 92.19 131 ALA A CA 1
ATOM 1077 C C . ALA A 1 131 ? 0.883 5.001 -7.686 1.00 92.19 131 ALA A C 1
ATOM 1079 O O . ALA A 1 131 ? 0.717 5.181 -8.891 1.00 92.19 131 ALA A O 1
ATOM 1080 N N . THR A 1 132 ? 1.753 5.730 -6.988 1.00 90.31 132 THR A N 1
ATOM 1081 C CA . THR A 1 132 ? 2.589 6.787 -7.574 1.00 90.31 132 THR A CA 1
ATOM 1082 C C . THR A 1 132 ? 3.579 6.214 -8.589 1.00 90.31 132 THR A C 1
ATOM 1084 O O . THR A 1 132 ? 3.641 6.698 -9.721 1.00 90.31 132 THR A O 1
ATOM 1087 N N . LEU A 1 133 ? 4.264 5.108 -8.266 1.00 91.81 133 LEU A N 1
ATOM 1088 C CA . LEU A 1 133 ? 5.099 4.393 -9.240 1.00 91.81 133 LEU A CA 1
ATOM 1089 C C . LEU A 1 133 ? 4.294 3.906 -10.453 1.00 91.81 133 LEU A C 1
ATOM 1091 O O . LEU A 1 133 ? 4.815 3.874 -11.569 1.00 91.81 133 LEU A O 1
ATOM 1095 N N . ARG A 1 134 ? 3.032 3.517 -10.249 1.00 91.94 134 ARG A N 1
ATOM 1096 C CA . ARG A 1 134 ? 2.154 2.965 -11.287 1.00 91.94 134 ARG A CA 1
ATOM 1097 C C . ARG A 1 134 ? 1.538 4.026 -12.208 1.00 91.94 134 ARG A C 1
ATOM 1099 O O . ARG A 1 134 ? 1.359 3.745 -13.401 1.00 91.94 134 ARG A O 1
ATOM 1106 N N . TYR A 1 135 ? 1.206 5.209 -11.692 1.00 90.00 135 TYR A N 1
ATOM 1107 C CA . TYR A 1 135 ? 0.377 6.185 -12.408 1.00 90.00 135 TYR A CA 1
ATOM 1108 C C . TYR A 1 135 ? 1.063 7.513 -12.742 1.00 90.00 135 TYR A C 1
ATOM 1110 O O . TYR A 1 135 ? 0.705 8.098 -13.762 1.00 90.00 135 TYR A O 1
ATOM 1118 N N . ASP A 1 136 ? 2.048 7.974 -11.969 1.00 87.19 136 ASP A N 1
ATOM 1119 C CA . ASP A 1 136 ? 2.565 9.346 -12.133 1.00 87.19 136 ASP A CA 1
ATOM 1120 C C . ASP A 1 136 ? 3.644 9.439 -13.218 1.00 87.19 136 ASP A C 1
ATOM 1122 O O . ASP A 1 136 ? 3.801 10.459 -13.892 1.00 87.19 136 ASP A O 1
ATOM 1126 N N . TYR A 1 137 ? 4.365 8.344 -13.454 1.00 78.25 137 TYR A N 1
ATOM 1127 C CA . TYR A 1 137 ? 5.430 8.292 -14.451 1.00 78.25 137 TYR A CA 1
ATOM 1128 C C . TYR A 1 137 ? 4.881 7.866 -15.821 1.00 78.25 137 TYR A C 1
ATOM 1130 O O . TYR A 1 137 ? 4.704 6.682 -16.082 1.00 78.25 137 TYR A O 1
ATOM 1138 N N . LYS A 1 138 ? 4.664 8.814 -16.742 1.00 71.88 138 LYS A N 1
ATOM 1139 C CA . LYS A 1 138 ? 4.043 8.572 -18.069 1.00 71.88 138 LYS A CA 1
ATOM 1140 C C . LYS A 1 138 ? 4.534 7.309 -18.804 1.00 71.88 138 LYS A C 1
ATOM 1142 O O . LYS A 1 138 ? 3.760 6.388 -19.035 1.00 71.88 138 LYS A O 1
ATOM 1147 N N . PHE A 1 139 ? 5.812 7.271 -19.192 1.00 69.44 139 PHE A N 1
ATOM 1148 C CA . PHE A 1 139 ? 6.386 6.205 -20.042 1.00 69.44 139 PHE A CA 1
ATOM 1149 C C . PHE A 1 139 ? 7.277 5.212 -19.278 1.00 69.44 139 PHE A C 1
ATOM 1151 O O . PHE A 1 139 ? 7.786 4.227 -19.832 1.00 69.44 139 PHE A O 1
ATOM 1158 N N . MET A 1 140 ? 7.511 5.500 -18.000 1.00 81.44 140 MET A N 1
ATOM 1159 C CA . MET A 1 140 ? 8.473 4.801 -17.148 1.00 81.44 140 MET A CA 1
ATOM 1160 C C . MET A 1 140 ? 7.838 4.340 -15.837 1.00 81.44 140 MET A C 1
ATOM 1162 O O . MET A 1 140 ? 8.558 4.019 -14.899 1.00 81.44 140 MET A O 1
ATOM 1166 N N . ASN A 1 141 ? 6.507 4.286 -15.784 1.00 87.75 141 ASN A N 1
ATOM 1167 C CA . ASN A 1 141 ? 5.785 3.705 -14.666 1.00 87.75 141 ASN A CA 1
ATOM 1168 C C . ASN A 1 141 ? 6.097 2.226 -14.472 1.00 87.75 141 ASN A C 1
ATOM 1170 O O . ASN A 1 141 ? 6.511 1.488 -15.377 1.00 87.75 141 ASN A O 1
ATOM 1174 N N . LEU A 1 142 ? 5.819 1.794 -13.249 1.00 90.50 142 LEU A N 1
ATOM 1175 C CA . LEU A 1 142 ? 5.703 0.397 -12.905 1.00 90.50 142 LEU A CA 1
ATOM 1176 C C . LEU A 1 142 ? 4.646 -0.258 -13.801 1.00 90.50 142 LEU A C 1
ATOM 1178 O O . LEU A 1 142 ? 3.513 0.210 -13.917 1.00 90.50 142 LEU A O 1
ATOM 1182 N N . ARG A 1 143 ? 5.026 -1.350 -14.462 1.00 89.88 143 ARG A N 1
ATOM 1183 C CA . ARG A 1 143 ? 4.133 -2.075 -15.368 1.00 89.88 143 ARG A CA 1
ATOM 1184 C C . ARG A 1 143 ? 3.105 -2.872 -14.569 1.00 89.88 143 ARG A C 1
ATOM 1186 O O . ARG A 1 143 ? 3.491 -3.615 -13.672 1.00 89.88 143 ARG A O 1
ATOM 1193 N N . ALA A 1 144 ? 1.842 -2.831 -14.995 1.00 89.50 144 ALA A N 1
ATOM 1194 C CA . ALA A 1 144 ? 0.754 -3.628 -14.414 1.00 89.50 144 ALA A CA 1
ATOM 1195 C C . ALA A 1 144 ? 1.094 -5.122 -14.304 1.00 89.50 144 ALA A C 1
ATOM 1197 O O . ALA A 1 144 ? 0.811 -5.752 -13.295 1.00 89.50 144 ALA A O 1
ATOM 1198 N N . ARG A 1 145 ? 1.771 -5.679 -15.320 1.00 89.38 145 ARG A N 1
ATOM 1199 C CA . ARG A 1 145 ? 2.219 -7.078 -15.311 1.00 89.38 145 ARG A CA 1
ATOM 1200 C C . ARG A 1 145 ? 3.056 -7.425 -14.075 1.00 89.38 145 ARG A C 1
ATOM 1202 O O . ARG A 1 145 ? 2.867 -8.494 -13.526 1.00 89.38 145 ARG A O 1
ATOM 1209 N N . LYS A 1 146 ? 3.939 -6.525 -13.638 1.00 89.88 146 LYS A N 1
ATOM 1210 C CA . LYS A 1 146 ? 4.810 -6.769 -12.482 1.00 89.88 146 LYS A CA 1
ATOM 1211 C C . LYS A 1 146 ? 4.013 -6.799 -11.175 1.00 89.88 146 LYS A C 1
ATOM 1213 O O . LYS A 1 146 ? 4.288 -7.621 -10.321 1.00 89.88 146 LYS A O 1
ATOM 1218 N N . LEU A 1 147 ? 2.976 -5.963 -11.064 1.00 90.94 147 LEU A N 1
ATOM 1219 C CA . LEU A 1 147 ? 2.047 -6.008 -9.930 1.00 90.94 147 LEU A CA 1
ATOM 1220 C C . LEU A 1 147 ? 1.293 -7.340 -9.869 1.00 90.94 147 LEU A C 1
ATOM 1222 O O . LEU A 1 147 ? 1.206 -7.929 -8.804 1.00 90.94 147 LEU A O 1
ATOM 1226 N N . LYS A 1 148 ? 0.812 -7.843 -11.012 1.00 90.44 148 LYS A N 1
ATOM 1227 C 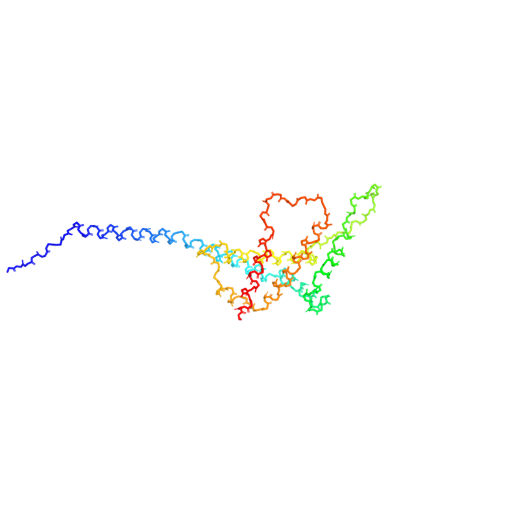CA . LYS A 1 148 ? 0.118 -9.141 -11.094 1.00 90.44 148 LYS A CA 1
ATOM 1228 C C . LYS A 1 148 ? 1.012 -10.348 -10.786 1.00 90.44 148 LYS A C 1
ATOM 1230 O O . LYS A 1 148 ? 0.503 -11.413 -10.488 1.00 90.44 148 LYS A O 1
ATOM 1235 N N . GLU A 1 149 ? 2.329 -10.209 -10.928 1.00 90.06 149 GLU A N 1
ATOM 1236 C CA . GLU A 1 149 ? 3.281 -11.278 -10.596 1.00 90.06 149 GLU A CA 1
ATOM 1237 C C . GLU A 1 149 ? 3.526 -11.371 -9.077 1.00 90.06 149 GLU A C 1
ATOM 1239 O O . GLU A 1 149 ? 3.840 -12.450 -8.581 1.00 90.06 149 GLU A O 1
ATOM 1244 N N . ASP A 1 150 ? 3.370 -10.263 -8.341 1.00 90.62 150 ASP A N 1
ATOM 1245 C CA . ASP A 1 150 ? 3.674 -10.176 -6.906 1.00 90.62 150 ASP A CA 1
ATOM 1246 C C . ASP A 1 150 ? 2.431 -10.097 -5.997 1.00 90.62 150 ASP A C 1
ATOM 1248 O O . ASP A 1 150 ? 2.543 -10.374 -4.801 1.00 90.62 150 ASP A O 1
ATOM 1252 N N . PHE A 1 151 ? 1.268 -9.717 -6.535 1.00 91.56 151 PHE A N 1
ATOM 1253 C CA . PHE A 1 151 ? 0.023 -9.498 -5.791 1.00 91.56 151 PHE A CA 1
ATOM 1254 C C . PHE A 1 151 ? -1.164 -10.197 -6.450 1.00 91.56 151 PHE A C 1
ATOM 1256 O O . PHE A 1 151 ? -1.178 -10.427 -7.656 1.00 91.56 151 PHE A O 1
ATOM 1263 N N . THR A 1 152 ? -2.195 -10.463 -5.651 1.00 88.81 152 THR A N 1
ATOM 1264 C CA . THR A 1 152 ? -3.401 -11.192 -6.052 1.00 88.81 152 THR A CA 1
ATOM 1265 C C . THR A 1 152 ? -4.654 -10.330 -5.882 1.00 88.81 152 THR A C 1
ATOM 1267 O O . THR A 1 152 ? -4.614 -9.190 -5.411 1.00 88.81 152 THR A O 1
ATOM 1270 N N . TYR A 1 153 ? -5.822 -10.888 -6.201 1.00 84.88 153 TYR A N 1
ATOM 1271 C CA . TYR A 1 153 ? -7.097 -10.233 -5.914 1.00 84.88 153 TYR A CA 1
ATOM 1272 C C . TYR A 1 153 ? -7.347 -10.022 -4.405 1.00 84.88 153 TYR A C 1
ATOM 1274 O O . TYR A 1 153 ? -8.225 -9.238 -4.039 1.00 84.88 153 TYR A O 1
ATOM 1282 N N . VAL A 1 154 ? -6.632 -10.700 -3.496 1.00 85.75 154 VAL A N 1
ATOM 1283 C CA . VAL A 1 154 ? -6.811 -10.524 -2.041 1.00 85.75 154 VAL A CA 1
ATOM 1284 C C . VAL A 1 154 ? -6.447 -9.101 -1.616 1.00 85.75 154 VAL A C 1
ATOM 1286 O O . VAL A 1 154 ? -7.149 -8.502 -0.795 1.00 85.75 154 VAL A O 1
ATOM 1289 N N . GLU A 1 155 ? -5.421 -8.524 -2.235 1.00 89.19 155 GLU A N 1
ATOM 1290 C CA . GLU A 1 155 ? -4.976 -7.151 -2.025 1.00 89.19 155 GLU A CA 1
ATOM 1291 C C . GLU A 1 155 ? -6.072 -6.132 -2.357 1.00 89.19 155 GLU A C 1
ATOM 1293 O O . GLU A 1 155 ? -6.158 -5.103 -1.688 1.00 89.19 155 GLU A O 1
ATOM 1298 N N . 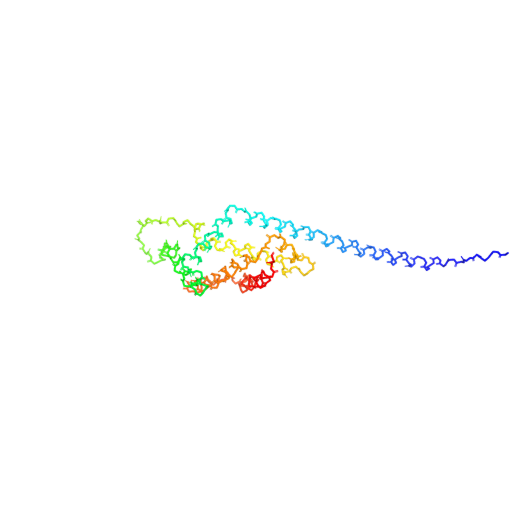SER A 1 156 ? -6.979 -6.440 -3.293 1.00 86.94 156 SER A N 1
ATOM 1299 C CA . SER A 1 156 ? -8.131 -5.574 -3.591 1.00 86.94 156 SER A CA 1
ATOM 1300 C C . SER A 1 156 ? -9.036 -5.366 -2.375 1.00 86.94 156 SER A C 1
ATOM 1302 O O . SER A 1 156 ? -9.544 -4.269 -2.143 1.00 86.94 156 SER A O 1
ATOM 1304 N N . ARG A 1 157 ? -9.199 -6.396 -1.533 1.00 89.81 157 ARG A N 1
ATOM 1305 C CA . ARG A 1 157 ? -10.002 -6.296 -0.307 1.00 89.81 157 ARG A CA 1
ATOM 1306 C C . ARG A 1 157 ? -9.314 -5.418 0.724 1.00 89.81 157 ARG A C 1
ATOM 1308 O O . ARG A 1 157 ? -9.983 -4.618 1.370 1.00 89.81 157 ARG A O 1
ATOM 1315 N N . LEU A 1 158 ? -7.997 -5.563 0.867 1.00 93.94 158 LEU A N 1
ATOM 1316 C CA . LEU A 1 158 ? -7.211 -4.726 1.768 1.00 93.94 158 LEU A CA 1
ATOM 1317 C C . LEU A 1 158 ? -7.257 -3.260 1.322 1.00 93.94 158 LEU A C 1
ATOM 1319 O O . LEU A 1 158 ? -7.560 -2.396 2.138 1.00 93.94 158 LEU A O 1
ATOM 1323 N N . LEU A 1 159 ? -7.052 -2.990 0.031 1.00 93.56 159 LEU A N 1
ATOM 1324 C CA . LEU A 1 159 ? -7.178 -1.656 -0.561 1.00 93.56 159 LEU A CA 1
ATOM 1325 C C . LEU A 1 159 ? -8.555 -1.037 -0.303 1.00 93.56 159 LEU A C 1
ATOM 1327 O O . LEU A 1 159 ? -8.632 0.117 0.112 1.00 93.56 159 LEU A O 1
ATOM 1331 N N . LEU A 1 160 ? -9.633 -1.809 -0.475 1.00 91.69 160 LEU A N 1
ATOM 1332 C CA . LEU A 1 160 ? -10.995 -1.348 -0.200 1.00 91.69 160 LEU A CA 1
ATOM 1333 C C . LEU A 1 160 ? -11.202 -1.001 1.284 1.00 91.69 160 LEU A C 1
ATOM 1335 O O . LEU A 1 160 ? -11.791 0.033 1.600 1.00 91.69 160 LEU A O 1
ATOM 1339 N N . ILE A 1 161 ? -10.706 -1.840 2.202 1.00 94.75 161 ILE A N 1
ATOM 1340 C CA . ILE A 1 161 ? -10.770 -1.569 3.647 1.00 94.75 161 ILE A CA 1
ATOM 1341 C C . ILE A 1 161 ? -10.022 -0.271 3.970 1.00 94.75 161 ILE A C 1
ATOM 1343 O O . ILE A 1 161 ? -10.574 0.610 4.630 1.00 94.75 161 ILE A O 1
ATOM 1347 N N . ILE A 1 162 ? -8.788 -0.138 3.479 1.00 95.06 162 ILE A N 1
ATOM 1348 C CA . ILE A 1 162 ? -7.938 1.035 3.704 1.00 95.06 162 ILE A CA 1
ATOM 1349 C C . ILE A 1 162 ? -8.582 2.298 3.136 1.00 95.06 162 ILE A C 1
ATOM 1351 O O . ILE A 1 162 ? -8.608 3.314 3.824 1.00 95.06 162 ILE A O 1
ATOM 1355 N N . TYR A 1 163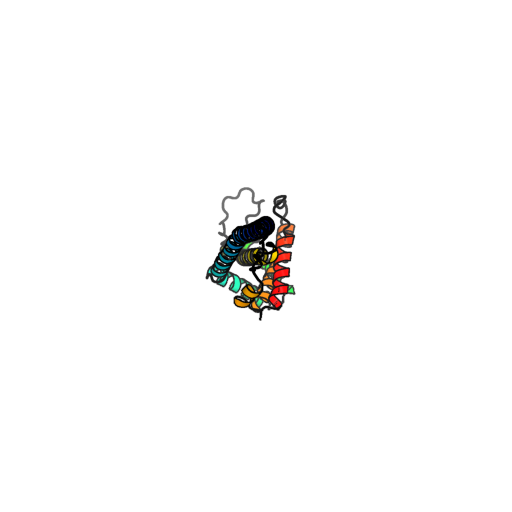 ? -9.175 2.223 1.944 1.00 92.00 163 TYR A N 1
ATOM 1356 C CA . TYR A 1 163 ? -9.915 3.326 1.335 1.00 92.00 163 TYR A CA 1
ATOM 1357 C C . TYR A 1 163 ? -11.055 3.821 2.239 1.00 92.00 163 TYR A C 1
ATOM 1359 O O . TYR A 1 163 ? -11.110 5.005 2.571 1.00 92.00 163 TYR A O 1
ATOM 1367 N N . TYR A 1 164 ? -11.925 2.925 2.722 1.00 91.50 164 TYR A N 1
ATOM 1368 C CA . TYR A 1 164 ? -13.020 3.315 3.619 1.00 91.50 164 TYR A CA 1
ATOM 1369 C C . TYR A 1 164 ? -12.532 3.838 4.978 1.00 91.50 164 TYR A C 1
ATOM 1371 O O . TYR A 1 164 ? -13.130 4.764 5.530 1.00 91.50 164 TYR A O 1
ATOM 1379 N N . MET A 1 165 ? -11.441 3.286 5.518 1.00 93.12 165 MET A N 1
ATOM 1380 C CA . MET A 1 165 ? -10.808 3.816 6.732 1.00 93.12 165 MET A CA 1
ATOM 1381 C C . MET A 1 165 ? -10.224 5.219 6.503 1.00 93.12 165 MET A C 1
ATOM 1383 O O . MET A 1 165 ? -10.328 6.062 7.392 1.00 93.12 165 MET A O 1
ATOM 1387 N N . GLY A 1 166 ? -9.645 5.484 5.328 1.00 90.12 166 GLY A N 1
ATOM 1388 C CA . GLY A 1 166 ? -9.122 6.795 4.928 1.00 90.12 166 GLY A CA 1
ATOM 1389 C C . GLY A 1 166 ? -10.221 7.855 4.835 1.00 90.12 166 GLY A C 1
ATOM 1390 O O . GLY A 1 166 ? -10.113 8.912 5.457 1.00 90.12 166 GLY A O 1
ATOM 1391 N N . LEU A 1 167 ? -11.346 7.528 4.186 1.00 87.12 167 LEU A N 1
ATOM 1392 C CA . LEU A 1 167 ? -12.528 8.402 4.156 1.00 87.12 167 LEU A CA 1
ATOM 1393 C C . LEU A 1 167 ? -13.046 8.722 5.565 1.00 87.12 167 LEU A C 1
ATOM 1395 O O . LEU A 1 167 ? -13.375 9.865 5.877 1.00 87.12 167 LEU A O 1
ATOM 1399 N N . ALA A 1 168 ? -13.092 7.718 6.443 1.00 87.44 168 ALA A N 1
ATOM 1400 C CA . ALA A 1 168 ? -13.511 7.913 7.825 1.00 87.44 168 ALA A CA 1
ATOM 1401 C C . ALA A 1 168 ? -12.518 8.767 8.631 1.00 87.44 168 ALA A C 1
ATOM 1403 O O . ALA A 1 168 ? -12.948 9.525 9.503 1.00 87.44 168 ALA A O 1
ATOM 1404 N N . ALA A 1 169 ? -11.218 8.652 8.340 1.00 85.75 169 ALA A N 1
ATOM 1405 C CA . ALA A 1 169 ? -10.166 9.449 8.958 1.00 85.75 169 ALA A CA 1
ATOM 1406 C C . ALA A 1 169 ? -10.279 10.931 8.588 1.00 85.75 169 ALA A C 1
ATOM 1408 O O . ALA A 1 169 ? -10.187 11.757 9.489 1.00 85.75 169 ALA A O 1
ATOM 1409 N N . LYS A 1 170 ? -10.543 11.272 7.317 1.00 78.75 170 LYS A N 1
ATOM 1410 C CA . LYS A 1 170 ? -10.764 12.670 6.895 1.00 78.75 170 LYS A CA 1
ATOM 1411 C C . LYS A 1 170 ? -11.810 13.363 7.765 1.00 78.75 170 LYS A C 1
ATOM 1413 O O . LYS A 1 170 ? -11.509 14.366 8.400 1.00 78.75 170 LYS A O 1
ATOM 1418 N N . GLY A 1 171 ? -12.973 12.730 7.924 1.00 71.31 171 GLY A N 1
ATOM 1419 C CA . GLY A 1 171 ? -14.031 13.274 8.774 1.00 71.31 171 GLY A CA 1
ATOM 1420 C C . GLY A 1 171 ? -13.666 13.383 10.262 1.00 71.31 171 GLY A C 1
ATOM 1421 O O . GLY A 1 171 ? -14.284 14.163 10.962 1.00 71.31 171 GLY A O 1
ATOM 1422 N N . LEU A 1 172 ? -12.692 12.622 10.782 1.00 72.19 172 LEU A N 1
ATOM 1423 C CA . LEU A 1 172 ? -12.234 12.778 12.175 1.00 72.19 172 LEU A CA 1
ATOM 1424 C C . LEU A 1 172 ? -11.374 14.027 12.381 1.00 72.19 172 LEU A C 1
ATOM 1426 O O . LEU A 1 172 ? -11.413 14.597 13.469 1.00 72.19 172 LEU A O 1
ATOM 1430 N N . PHE A 1 173 ? -10.584 14.397 11.372 1.00 62.16 173 PHE A N 1
ATOM 1431 C CA . PHE A 1 173 ? -9.678 15.546 11.423 1.00 62.16 173 PHE A CA 1
ATOM 1432 C C . PHE A 1 173 ? -10.360 16.847 10.985 1.00 62.16 173 PHE A C 1
ATOM 1434 O O . PHE A 1 173 ? -10.002 17.919 11.457 1.00 62.16 173 PHE A O 1
ATOM 1441 N N . GLU A 1 174 ? -11.389 16.758 10.141 1.00 58.53 174 GLU A N 1
ATOM 1442 C CA . GLU A 1 174 ? -12.299 17.879 9.876 1.00 58.53 174 GLU A CA 1
ATOM 1443 C C . GLU A 1 174 ? -13.119 18.234 11.134 1.00 58.53 174 GLU A C 1
ATOM 1445 O O . GLU A 1 174 ? -13.264 19.407 11.465 1.00 58.53 174 GLU A O 1
ATOM 1450 N N . ASP A 1 175 ? -13.562 17.228 11.903 1.00 51.50 175 ASP A N 1
ATOM 1451 C CA . ASP A 1 175 ? -14.285 17.402 13.176 1.00 51.50 175 ASP A CA 1
ATOM 1452 C C . ASP A 1 175 ? -13.388 17.874 14.351 1.00 51.50 175 ASP A C 1
ATOM 1454 O O . ASP A 1 175 ? -13.903 18.105 15.450 1.00 51.50 175 ASP A O 1
ATOM 1458 N N . SER A 1 176 ? -12.055 17.954 14.190 1.00 48.78 176 SER A N 1
ATOM 1459 C CA . SER A 1 176 ? -11.136 18.274 15.300 1.00 48.78 176 SER A CA 1
ATOM 1460 C C . SER A 1 176 ? -10.800 19.754 15.486 1.00 48.78 176 SER A C 1
ATOM 1462 O O . SER A 1 176 ? -10.328 20.074 16.570 1.00 48.78 176 SER A O 1
ATOM 1464 N N . GLY A 1 177 ? -11.091 20.629 14.515 1.00 44.53 177 GLY A N 1
ATOM 1465 C CA . GLY A 1 177 ? -10.899 22.085 14.631 1.00 44.53 177 GLY A CA 1
ATOM 1466 C C . GLY A 1 177 ? -9.446 22.575 14.827 1.00 44.53 177 GLY A C 1
ATOM 1467 O O . GLY A 1 177 ? -8.610 21.907 15.422 1.00 44.53 177 GLY A O 1
ATOM 1468 N N . ASP A 1 178 ? -9.169 23.780 14.329 1.00 39.91 178 ASP A N 1
ATOM 1469 C CA . ASP A 1 178 ? -8.045 24.675 14.676 1.00 39.91 178 ASP A CA 1
ATOM 1470 C C . ASP A 1 178 ? -6.603 24.353 14.249 1.00 39.91 178 ASP A C 1
ATOM 1472 O O . ASP A 1 178 ? -5.664 25.002 14.713 1.00 39.91 178 ASP A O 1
ATOM 1476 N N . ILE A 1 179 ? -6.387 23.464 13.280 1.00 44.81 179 ILE A N 1
ATOM 1477 C CA . ILE A 1 179 ? -5.168 23.546 12.459 1.00 44.81 179 ILE A CA 1
ATOM 1478 C C . ILE A 1 179 ? -5.599 23.509 11.003 1.00 44.81 179 ILE A C 1
ATOM 1480 O O . ILE A 1 179 ? -5.986 22.452 10.500 1.00 44.81 179 ILE A O 1
ATOM 1484 N N . ASP A 1 180 ? -5.533 24.665 10.336 1.00 41.19 180 ASP A N 1
ATOM 1485 C CA . ASP A 1 180 ? -5.621 24.709 8.881 1.00 41.19 180 ASP A CA 1
ATOM 1486 C C . ASP A 1 180 ? -4.626 23.676 8.337 1.00 41.19 180 ASP A C 1
ATOM 1488 O O . ASP A 1 180 ? -3.439 23.733 8.695 1.00 41.19 180 ASP A O 1
ATOM 1492 N N . PRO A 1 181 ? -5.073 22.693 7.528 1.00 41.81 181 PRO A N 1
ATOM 1493 C CA . PRO A 1 181 ? -4.148 21.763 6.902 1.00 41.81 181 PRO A CA 1
ATOM 1494 C C . PRO A 1 181 ? -3.079 22.611 6.212 1.00 41.81 181 PRO A C 1
ATOM 1496 O O . PRO A 1 181 ? -3.453 23.605 5.584 1.00 41.81 181 PRO A O 1
ATOM 1499 N N . PRO A 1 182 ? -1.778 22.287 6.360 1.00 39.44 182 PRO A N 1
ATOM 1500 C CA . PRO A 1 182 ? -0.707 23.115 5.828 1.00 39.44 182 PRO A CA 1
ATOM 1501 C C . PRO A 1 182 ? -1.055 23.489 4.393 1.00 39.44 182 PRO A C 1
ATOM 1503 O O . PRO A 1 182 ? -1.200 22.611 3.534 1.00 39.44 182 PRO A O 1
ATOM 1506 N N . ILE A 1 183 ? -1.293 24.790 4.191 1.00 42.22 183 ILE A N 1
ATOM 1507 C CA . ILE A 1 183 ? -1.670 25.349 2.902 1.00 42.22 183 ILE A CA 1
ATOM 1508 C C . ILE A 1 183 ? -0.562 24.911 1.947 1.00 42.22 183 ILE A C 1
ATOM 1510 O O . ILE A 1 183 ? 0.597 25.276 2.125 1.00 42.22 183 ILE A O 1
ATOM 1514 N N . ASP A 1 184 ? -0.943 24.075 0.983 1.00 41.66 184 ASP A N 1
ATOM 1515 C CA . ASP A 1 184 ? -0.099 23.539 -0.086 1.00 41.66 184 ASP A CA 1
ATOM 1516 C C . ASP A 1 184 ? 0.794 22.315 0.225 1.00 41.66 184 ASP A C 1
ATOM 1518 O O . ASP A 1 184 ? 1.908 22.176 -0.276 1.00 41.66 184 ASP A O 1
ATOM 1522 N N . CYS A 1 185 ? 0.278 21.338 0.978 1.00 34.59 185 CYS A N 1
ATOM 1523 C CA . CYS A 1 185 ? 0.723 19.943 0.843 1.00 34.59 185 CYS A CA 1
ATOM 1524 C C . CYS A 1 185 ? -0.249 19.164 -0.057 1.00 34.59 185 CYS A C 1
ATOM 1526 O O . CYS A 1 185 ? -0.998 18.334 0.444 1.00 34.59 185 CYS A O 1
ATOM 1528 N N . GLY A 1 186 ? -0.270 19.482 -1.358 1.00 38.38 186 GLY A N 1
ATOM 1529 C CA . GLY A 1 186 ? -0.848 18.680 -2.447 1.00 38.38 186 GLY A CA 1
ATOM 1530 C C . GLY A 1 186 ? -2.117 17.886 -2.120 1.00 38.38 186 GLY A C 1
ATOM 1531 O O . GLY A 1 186 ? -2.023 16.760 -1.646 1.00 38.38 186 GLY A O 1
ATOM 1532 N N . ASP A 1 187 ? -3.272 18.474 -2.443 1.00 42.75 187 ASP A N 1
ATOM 1533 C CA . ASP A 1 187 ? -4.577 17.835 -2.656 1.00 42.75 187 ASP A CA 1
ATOM 1534 C C . ASP A 1 187 ? -4.704 16.438 -2.019 1.00 42.75 187 ASP A C 1
ATOM 1536 O O . ASP A 1 187 ? -4.412 15.419 -2.649 1.00 42.75 187 ASP A O 1
ATOM 1540 N N . THR A 1 188 ? -5.134 16.363 -0.754 1.00 47.28 188 THR A N 1
ATOM 1541 C CA . THR A 1 188 ? -5.361 15.072 -0.083 1.00 47.28 188 THR A CA 1
ATOM 1542 C C . THR A 1 188 ? -6.320 14.188 -0.873 1.00 47.28 188 THR A C 1
ATOM 1544 O O . THR A 1 188 ? -6.205 12.976 -0.768 1.00 47.28 188 THR A O 1
ATOM 1547 N N . ASN A 1 189 ? -7.174 14.750 -1.743 1.00 51.81 189 ASN A N 1
ATOM 1548 C CA . ASN A 1 189 ? -7.967 13.990 -2.715 1.00 51.81 189 ASN A CA 1
ATOM 1549 C C . ASN A 1 189 ? -7.126 13.048 -3.591 1.00 51.81 189 ASN A C 1
ATOM 1551 O O . ASN A 1 189 ? -7.624 12.009 -4.020 1.00 51.81 189 ASN A O 1
ATOM 1555 N N . GLY A 1 190 ? -5.852 13.362 -3.827 1.00 68.69 190 GLY A N 1
ATOM 1556 C CA . GLY A 1 190 ? -4.940 12.549 -4.615 1.00 68.69 190 GLY A CA 1
ATOM 1557 C C . GLY A 1 190 ? -4.623 11.190 -3.988 1.00 68.69 190 GLY A C 1
ATOM 1558 O O . GLY A 1 190 ? -4.481 10.219 -4.732 1.00 68.69 190 GLY A O 1
ATOM 1559 N N . ILE A 1 191 ? -4.538 11.074 -2.654 1.00 80.81 191 ILE A N 1
ATOM 1560 C CA . ILE A 1 191 ? -4.205 9.792 -2.006 1.00 80.81 191 ILE A CA 1
ATOM 1561 C C . ILE A 1 191 ? -5.352 8.799 -2.192 1.00 80.81 191 ILE A C 1
ATOM 1563 O O . ILE A 1 191 ? -5.129 7.714 -2.733 1.00 80.81 191 ILE A O 1
ATOM 1567 N N . GLU A 1 192 ? -6.580 9.157 -1.801 1.00 82.19 192 GLU A N 1
ATOM 1568 C CA . GLU A 1 192 ? -7.713 8.235 -1.915 1.00 82.19 192 GLU A CA 1
ATOM 1569 C C . GLU A 1 192 ? -8.058 7.949 -3.372 1.00 82.19 192 GLU A C 1
ATOM 1571 O O . GLU A 1 192 ? -8.374 6.806 -3.688 1.00 82.19 192 GLU A O 1
ATOM 1576 N N . GLN A 1 193 ? -7.944 8.929 -4.277 1.00 86.88 193 GLN A N 1
ATOM 1577 C CA . GLN A 1 193 ? -8.144 8.688 -5.709 1.00 86.88 193 GLN A CA 1
ATOM 1578 C C . GLN A 1 193 ? -7.132 7.682 -6.264 1.00 86.88 193 GLN A C 1
ATOM 1580 O O . GLN A 1 193 ? -7.506 6.781 -7.013 1.00 86.88 193 GLN A O 1
ATOM 1585 N N . LYS A 1 194 ? -5.853 7.790 -5.888 1.00 89.19 194 LYS A N 1
ATOM 1586 C CA . LYS A 1 194 ? -4.813 6.842 -6.314 1.00 89.19 194 LYS A CA 1
ATOM 1587 C C . LYS A 1 194 ? -5.027 5.451 -5.728 1.00 89.19 194 LYS A C 1
ATOM 1589 O O . LYS A 1 194 ? -4.872 4.471 -6.453 1.00 89.19 194 LYS A O 1
ATOM 1594 N N . ILE A 1 195 ? -5.397 5.361 -4.450 1.00 90.25 195 ILE A N 1
ATOM 1595 C CA . ILE A 1 195 ? -5.714 4.088 -3.789 1.00 90.25 195 ILE A CA 1
ATOM 1596 C C . ILE A 1 195 ? -6.947 3.451 -4.429 1.00 90.25 195 ILE A C 1
ATOM 1598 O O . ILE A 1 195 ? -6.925 2.260 -4.722 1.00 90.25 195 ILE A O 1
ATOM 1602 N N . TYR A 1 196 ? -7.991 4.232 -4.706 1.00 89.75 196 TYR A N 1
ATOM 1603 C CA . TYR A 1 196 ? -9.203 3.750 -5.362 1.00 89.75 196 TYR A CA 1
ATOM 1604 C C . TYR A 1 196 ? -8.923 3.271 -6.791 1.00 89.75 196 TYR A C 1
ATOM 1606 O O . TYR A 1 196 ? -9.330 2.178 -7.171 1.00 89.75 196 TYR A O 1
ATOM 1614 N N . LYS A 1 197 ? -8.131 4.022 -7.561 1.00 92.19 197 LYS A N 1
ATOM 1615 C CA . LYS A 1 197 ? -7.693 3.605 -8.898 1.00 92.19 197 LYS A CA 1
ATOM 1616 C C . LYS A 1 197 ? -6.883 2.305 -8.861 1.00 92.19 197 LYS A C 1
ATOM 1618 O O . LYS A 1 197 ? -7.057 1.439 -9.717 1.00 92.19 197 LYS A O 1
ATOM 1623 N N . LEU A 1 198 ? -6.013 2.154 -7.859 1.00 92.12 198 LEU A N 1
ATOM 1624 C CA . LEU A 1 198 ? -5.259 0.921 -7.647 1.00 92.12 198 LEU A CA 1
ATOM 1625 C C . LEU A 1 198 ? -6.178 -0.238 -7.242 1.00 92.12 198 LEU A C 1
ATOM 1627 O O . LEU A 1 198 ? -5.985 -1.351 -7.722 1.00 92.12 198 LEU A O 1
ATOM 1631 N N . TYR A 1 199 ? -7.200 0.025 -6.422 1.00 92.44 199 TYR A N 1
ATOM 1632 C CA . TYR A 1 199 ? -8.257 -0.932 -6.097 1.00 92.44 199 TYR A CA 1
ATOM 1633 C C . TYR A 1 199 ? -8.967 -1.424 -7.365 1.00 92.44 199 TYR A C 1
ATOM 1635 O O . TYR A 1 199 ? -9.009 -2.632 -7.590 1.00 92.44 199 TYR A O 1
ATOM 1643 N N . GLU A 1 200 ? -9.441 -0.521 -8.227 1.00 92.06 200 GLU A N 1
ATOM 1644 C CA . GLU A 1 200 ? -10.109 -0.878 -9.486 1.00 92.06 200 GLU A CA 1
ATOM 1645 C C . GLU A 1 200 ? -9.219 -1.747 -10.390 1.00 92.06 200 GLU A C 1
ATOM 1647 O O . GLU A 1 200 ? -9.682 -2.729 -10.975 1.00 92.06 200 GLU A O 1
ATOM 1652 N N . GLU A 1 201 ? -7.920 -1.437 -10.472 1.00 91.44 201 GLU A N 1
ATOM 1653 C CA . GLU A 1 201 ? -6.956 -2.257 -11.215 1.00 91.44 201 GLU A CA 1
ATOM 1654 C C . GLU A 1 201 ? -6.741 -3.630 -10.554 1.00 91.44 201 GLU A C 1
ATOM 1656 O O . GLU A 1 201 ? -6.667 -4.642 -11.258 1.00 91.44 201 GLU A O 1
ATOM 1661 N N . SER A 1 202 ? -6.687 -3.674 -9.217 1.00 90.00 202 SER A N 1
ATOM 1662 C CA . SER A 1 202 ? -6.381 -4.876 -8.429 1.00 90.00 202 SER A CA 1
ATOM 1663 C C . SER A 1 202 ? -7.447 -5.965 -8.462 1.00 90.00 202 SER A C 1
ATOM 1665 O O . SER A 1 202 ? -7.133 -7.133 -8.255 1.00 90.00 202 SER A O 1
ATOM 1667 N N . VAL A 1 203 ? -8.694 -5.620 -8.797 1.00 88.44 203 VAL A N 1
ATOM 1668 C CA . VAL A 1 203 ? -9.765 -6.609 -9.014 1.00 88.44 203 VAL A CA 1
ATOM 1669 C C . VAL A 1 203 ? -9.411 -7.583 -10.149 1.00 88.44 203 VAL A C 1
ATOM 1671 O O . VAL A 1 203 ? -9.904 -8.706 -10.170 1.00 88.44 203 VAL A O 1
ATOM 1674 N N . ASN A 1 204 ? -8.524 -7.178 -11.066 1.00 86.06 204 ASN A N 1
ATOM 1675 C CA . ASN A 1 204 ? -8.081 -7.974 -12.213 1.00 86.06 204 ASN A CA 1
ATOM 1676 C C . ASN A 1 204 ? -6.681 -8.593 -12.028 1.00 86.06 204 ASN A C 1
ATOM 1678 O O . ASN A 1 204 ? -6.019 -8.925 -13.023 1.00 86.06 204 ASN A O 1
ATOM 1682 N N . TRP A 1 205 ? -6.165 -8.645 -10.799 1.00 84.00 205 TRP A N 1
ATOM 1683 C CA . TRP A 1 205 ? -4.932 -9.366 -10.474 1.00 84.00 205 TRP A CA 1
ATOM 1684 C C . TRP A 1 205 ? -5.320 -10.815 -10.158 1.00 84.00 205 TRP A C 1
ATOM 1686 O O . TRP A 1 205 ? -5.999 -11.063 -9.166 1.00 84.00 205 TRP A O 1
ATOM 1696 N N . GLU A 1 206 ? -4.989 -11.731 -11.071 1.00 69.19 206 GLU A N 1
ATOM 1697 C CA . GLU A 1 206 ? -5.310 -13.166 -10.967 1.00 69.19 206 GLU A CA 1
ATOM 1698 C C . GLU A 1 206 ? -4.427 -13.866 -9.933 1.00 69.19 206 GLU A C 1
ATOM 1700 O O . GLU A 1 206 ? -3.201 -13.624 -9.960 1.00 69.19 206 GLU A O 1
#

pLDDT: mean 81.64, std 17.26, range [34.59, 97.06]

Organism: Leadbettera azotonutricia (strain ATCC BAA-888 / DSM 13862 / ZAS-9) (NCBI:txid545695)

Secondary structure (DSSP, 8-state):
--------HHHHHHHHHHHHHHHHHHHHHHHHHHHHHHHHHHHHHHHHHHHTSHHHHHHHHHHHHIIIIISTT-GGGHHHHHHHHHHHHTGGGSPPTT--S----------GGGSHHHHHHHHHHHHHHHHHHHHTSTTTSPPHHHHHHH--THHHHHHHHHHHHHHHHHHHHHTT-S----TTS--THHHHHHHHHHHHHHTT--